Protein AF-A0A078S135-F1 (afdb_monomer_lite)

InterPro domains:
  IPR002656 Acyltransferase 3 domain [PF01757] (3-257)
  IPR050879 Acyltransferase 3 [PTHR23028] (2-261)

Radius of gyration: 19.23 Å; chains: 1; bounding box: 47×42×49 Å

Foldseek 3Di:
DCPVCLVLLVVLLQLLQVLLVLPVPDDLVVSLVVVCLQALVLQLVLLVLLLVLCVVVVHDDNDPVLSVCQSVVVCLVVPVVSHLDLRVSLSVVCSVCSVVLSVVCVPCQVVVLVVLQVVLVCCVVPPDPVDVSVNLSSLSVSSSSNSNSCNVVVNPADDCVQLVVLQVVLVVCVVVVVPNNSSNSNSNVVVRVVVVVCVVVVVVVDPVVVVCVVLVSLLVSQLSSLVSVLVVPDDPPDDPVVSVVSSVVSSVVSSVVSVVVSVVSSVVD

Secondary structure (DSSP, 8-state):
---TTHHHHHHHHHHHHHHHHHHHHS-HHHHHHHHHHHHHHHHHHHHHHHHHHHHHHT-S---HHHHHHHHTTHHHHH-GGGSS-SHHHHHHHHHHHHHHHHHHHHHHHHHHHHHHHHHHHHHHHHT--SSHHHHHHHHHHHHHHHHHHHHHTT--S--HHHHHHHHHHHHHHHHHT-HHHHHHHHHHHHHHHHHHHHHHHTGGG-HHHHHHHHTHHHHHHHHHHHHHHHHHH--TTS-HHHHHHHHHHHHHHHHHHHHHHHHHHHTT-

Organism: NCBI:txid1339349

Structure (mmCIF, N/CA/C/O backbone):
data_AF-A0A078S135-F1
#
_entry.id   AF-A0A078S135-F1
#
loop_
_atom_site.group_PDB
_atom_site.id
_atom_site.type_symbol
_atom_site.label_atom_id
_atom_site.label_alt_id
_atom_site.label_comp_id
_atom_site.label_asym_id
_atom_site.label_entity_id
_atom_site.label_seq_id
_atom_site.pdbx_PDB_ins_code
_atom_site.Cartn_x
_atom_site.Cartn_y
_atom_site.Cartn_z
_atom_site.occupancy
_atom_site.B_iso_or_equiv
_atom_site.auth_seq_id
_atom_site.auth_comp_id
_atom_site.auth_asym_id
_atom_site.auth_atom_id
_atom_site.pdbx_PDB_model_num
ATOM 1 N N . MET A 1 1 ? -4.693 -6.912 -19.625 1.00 26.48 1 MET A N 1
ATOM 2 C CA . MET A 1 1 ? -5.374 -6.885 -18.313 1.00 26.48 1 MET A CA 1
ATOM 3 C C . MET A 1 1 ? -4.309 -7.002 -17.235 1.00 26.48 1 MET A C 1
ATOM 5 O O . MET A 1 1 ? -3.787 -8.091 -17.038 1.00 26.48 1 MET A O 1
ATOM 9 N N . ASN A 1 2 ? -3.943 -5.896 -16.583 1.00 36.16 2 ASN A N 1
ATOM 10 C CA . ASN A 1 2 ? -3.101 -5.940 -15.385 1.00 36.16 2 ASN A CA 1
ATOM 11 C C . ASN A 1 2 ? -3.971 -6.390 -14.204 1.00 36.16 2 ASN A C 1
ATOM 13 O O . ASN A 1 2 ? -4.527 -5.576 -13.478 1.00 36.16 2 ASN A O 1
ATOM 17 N N . VAL A 1 3 ? -4.133 -7.706 -14.050 1.00 38.22 3 VAL A N 1
ATOM 18 C CA . VAL A 1 3 ? -4.858 -8.342 -12.928 1.00 38.22 3 VAL A CA 1
ATOM 19 C C . VAL A 1 3 ? -3.973 -8.411 -11.661 1.00 38.22 3 VAL A C 1
ATOM 21 O O . VAL A 1 3 ? -4.388 -8.902 -10.618 1.00 38.22 3 VAL A O 1
ATOM 24 N N . GLY A 1 4 ? -2.748 -7.872 -11.717 1.00 52.50 4 GLY A N 1
ATOM 25 C CA . GLY A 1 4 ? -1.734 -7.936 -10.656 1.00 52.50 4 GLY A CA 1
ATOM 26 C C . GLY A 1 4 ? -1.966 -7.052 -9.422 1.00 52.50 4 GLY A C 1
ATOM 27 O O . GLY A 1 4 ? -1.084 -6.980 -8.573 1.00 52.50 4 GLY A O 1
ATOM 28 N N . TYR A 1 5 ? -3.115 -6.382 -9.282 1.00 66.44 5 TYR A N 1
ATOM 29 C CA . TYR A 1 5 ? -3.332 -5.415 -8.195 1.00 66.44 5 TYR A CA 1
ATOM 30 C C . TYR A 1 5 ? -4.119 -5.942 -6.990 1.00 66.44 5 TYR A C 1
ATOM 32 O O . TYR A 1 5 ? -4.159 -5.268 -5.962 1.00 66.44 5 TYR A O 1
ATOM 40 N N . ALA A 1 6 ? -4.675 -7.156 -7.051 1.00 73.38 6 ALA A N 1
ATOM 41 C CA . ALA A 1 6 ? -5.422 -7.720 -5.922 1.00 73.38 6 ALA A CA 1
ATOM 42 C C . ALA A 1 6 ? -4.566 -7.821 -4.641 1.00 73.38 6 ALA A C 1
ATOM 44 O O . ALA A 1 6 ? -5.059 -7.585 -3.541 1.00 73.38 6 ALA A O 1
ATOM 45 N N . GLY A 1 7 ? -3.263 -8.108 -4.772 1.00 81.56 7 GLY A N 1
ATOM 46 C CA . GLY A 1 7 ? -2.335 -8.113 -3.634 1.00 81.56 7 GLY A CA 1
ATOM 47 C C . GLY A 1 7 ? -2.177 -6.733 -2.986 1.00 81.56 7 GLY A C 1
ATOM 48 O O . GLY A 1 7 ? -2.158 -6.624 -1.762 1.00 81.56 7 GLY A O 1
ATOM 49 N N . VAL A 1 8 ? -2.145 -5.671 -3.797 1.00 88.25 8 VAL A N 1
ATOM 50 C CA . VAL A 1 8 ? -2.084 -4.281 -3.321 1.00 88.25 8 VAL A CA 1
ATOM 51 C C . VAL A 1 8 ? -3.336 -3.924 -2.522 1.00 88.25 8 VAL A C 1
ATOM 53 O O . VAL A 1 8 ? -3.233 -3.277 -1.482 1.00 88.25 8 VAL A O 1
ATOM 56 N N . ASP A 1 9 ? -4.508 -4.388 -2.953 1.00 92.81 9 ASP A N 1
ATOM 57 C CA . ASP A 1 9 ? -5.772 -4.130 -2.257 1.00 92.81 9 ASP A CA 1
ATOM 58 C C . ASP A 1 9 ? -5.811 -4.796 -0.873 1.00 92.81 9 ASP A C 1
ATOM 60 O O . ASP A 1 9 ? -6.199 -4.165 0.116 1.00 92.81 9 ASP A O 1
ATOM 64 N N . VAL A 1 10 ? -5.335 -6.047 -0.781 1.00 91.88 10 VAL A N 1
ATOM 65 C CA . VAL A 1 10 ? -5.161 -6.748 0.503 1.00 91.88 10 VAL A CA 1
ATOM 66 C C . VAL A 1 10 ? -4.193 -5.974 1.396 1.00 91.88 10 VAL A C 1
ATOM 68 O O . VAL A 1 10 ? -4.497 -5.725 2.566 1.00 91.88 10 VAL A O 1
ATOM 71 N N . PHE A 1 11 ? -3.044 -5.549 0.861 1.00 91.75 11 PHE A N 1
ATOM 72 C CA . PHE A 1 11 ? -2.074 -4.790 1.642 1.00 91.75 11 PHE A CA 1
ATOM 73 C C . PHE A 1 11 ? -2.609 -3.431 2.087 1.00 91.75 11 PHE A C 1
ATOM 75 O O . PHE A 1 11 ? -2.338 -3.046 3.222 1.00 91.75 11 PHE A O 1
ATOM 82 N N . MET A 1 12 ? -3.401 -2.729 1.274 1.00 95.06 12 MET A N 1
ATOM 83 C CA . MET A 1 12 ? -4.031 -1.465 1.670 1.00 95.06 12 MET A CA 1
ATOM 84 C C . MET A 1 12 ? -4.999 -1.655 2.836 1.00 95.06 12 MET A C 1
ATOM 86 O O . MET A 1 12 ? -4.907 -0.927 3.829 1.00 95.06 12 MET A O 1
ATOM 90 N N . LEU A 1 13 ? -5.874 -2.664 2.765 1.00 95.38 13 LEU A N 1
ATOM 91 C CA . LEU A 1 13 ? -6.812 -2.972 3.846 1.00 95.38 13 LEU A CA 1
ATOM 92 C C . LEU A 1 13 ? -6.070 -3.312 5.149 1.00 95.38 13 LEU A C 1
ATOM 94 O O . LEU A 1 13 ? -6.331 -2.721 6.201 1.00 95.38 13 LEU A O 1
ATOM 98 N N . LEU A 1 14 ? -5.111 -4.241 5.084 1.00 93.31 14 LEU A N 1
ATOM 99 C CA . LEU A 1 14 ? -4.340 -4.676 6.253 1.00 93.31 14 LEU A CA 1
ATOM 100 C C . LEU A 1 14 ? -3.445 -3.564 6.810 1.00 93.31 14 LEU A C 1
ATOM 102 O O . LEU A 1 14 ? -3.262 -3.469 8.025 1.00 93.31 14 LEU A O 1
ATOM 106 N N . SER A 1 15 ? -2.922 -2.692 5.946 1.00 95.00 15 SER A N 1
ATOM 107 C CA . SER A 1 15 ? -2.163 -1.513 6.361 1.00 95.00 15 SER A CA 1
ATOM 108 C C . SER A 1 15 ? -3.040 -0.562 7.165 1.00 95.00 15 SER A C 1
ATOM 110 O O . SER A 1 15 ? -2.642 -0.163 8.258 1.00 95.00 15 SER A O 1
ATOM 112 N N . GLY A 1 16 ? -4.256 -0.257 6.704 1.00 96.81 16 GLY A N 1
ATOM 113 C CA . GLY A 1 16 ? -5.214 0.549 7.468 1.00 96.81 16 GLY A CA 1
ATOM 114 C C . GLY A 1 16 ? -5.502 -0.046 8.847 1.00 96.81 16 GLY A C 1
ATOM 115 O O . GLY A 1 16 ? -5.378 0.635 9.869 1.00 96.81 16 GLY A O 1
ATOM 116 N N . TYR A 1 17 ? -5.787 -1.349 8.894 1.00 96.06 17 TYR A N 1
ATOM 117 C CA . TYR A 1 17 ? -6.037 -2.070 10.146 1.00 96.06 17 TYR A CA 1
ATOM 118 C C . TYR A 1 17 ? -4.847 -1.986 11.115 1.00 96.06 17 TYR A C 1
ATOM 120 O O . TYR A 1 17 ? -4.988 -1.579 12.274 1.00 96.06 17 TYR A O 1
ATOM 128 N N . GLY A 1 18 ? -3.645 -2.317 10.635 1.00 94.44 18 GLY A N 1
ATOM 129 C CA . GLY A 1 18 ? -2.424 -2.312 11.441 1.00 94.44 18 GLY A CA 1
ATOM 130 C C . GLY A 1 18 ? -2.035 -0.919 11.939 1.00 94.44 18 GLY A C 1
ATOM 131 O O . GLY A 1 18 ? -1.532 -0.778 13.057 1.00 94.44 18 GLY A O 1
ATOM 132 N N . ILE A 1 19 ? -2.291 0.126 11.152 1.00 95.44 19 ILE A N 1
ATOM 133 C CA . ILE A 1 19 ? -2.000 1.513 11.529 1.00 95.44 19 ILE A CA 1
ATOM 134 C C . ILE A 1 19 ? -2.934 2.006 12.622 1.00 95.44 19 ILE A C 1
ATOM 136 O O . ILE A 1 19 ? -2.452 2.574 13.602 1.00 95.44 19 ILE A O 1
ATOM 140 N N . ALA A 1 20 ? -4.236 1.743 12.517 1.00 96.56 20 ALA A N 1
ATOM 141 C CA . ALA A 1 20 ? -5.183 2.100 13.569 1.00 96.56 20 ALA A CA 1
ATOM 142 C C . ALA A 1 20 ? -4.823 1.427 14.906 1.00 96.56 20 ALA A C 1
ATOM 144 O O . ALA A 1 20 ? -4.783 2.102 15.939 1.00 96.56 20 ALA A O 1
ATOM 145 N N . LYS A 1 21 ? -4.449 0.136 14.894 1.00 94.75 21 LYS A N 1
ATOM 146 C CA . LYS A 1 21 ? -3.922 -0.547 16.091 1.00 94.75 21 LYS A CA 1
ATOM 147 C C . LYS A 1 21 ? -2.609 0.072 16.574 1.00 94.75 21 LYS A C 1
ATOM 149 O O . LYS A 1 21 ? -2.445 0.284 17.771 1.00 94.75 21 LYS A O 1
ATOM 154 N N . SER A 1 22 ? -1.683 0.410 15.679 1.00 94.81 22 SER A N 1
ATOM 155 C CA . SER A 1 22 ? -0.417 1.056 16.052 1.00 94.81 22 SER A CA 1
ATOM 156 C C . SER A 1 22 ? -0.632 2.412 16.725 1.00 94.81 22 SER A C 1
ATOM 158 O O . SER A 1 22 ? 0.022 2.690 17.726 1.00 94.81 22 SER A O 1
ATOM 160 N N . LEU A 1 23 ? -1.539 3.239 16.200 1.00 96.50 23 LEU A N 1
ATOM 161 C CA . LEU A 1 23 ? -1.874 4.559 16.744 1.00 96.50 23 LEU A CA 1
ATOM 162 C C . LEU A 1 23 ? -2.573 4.477 18.103 1.00 96.50 23 LEU A C 1
ATOM 164 O O . LEU A 1 23 ? -2.472 5.411 18.888 1.00 96.50 23 LEU A O 1
ATOM 168 N N . ALA A 1 24 ? -3.269 3.377 18.400 1.00 93.06 24 ALA A N 1
ATOM 169 C CA . ALA A 1 24 ? -3.886 3.167 19.709 1.00 93.06 24 ALA A CA 1
ATOM 170 C C . ALA A 1 24 ? -2.859 2.924 20.834 1.00 93.06 24 ALA A C 1
ATOM 172 O O . ALA A 1 24 ? -3.163 3.187 21.992 1.00 93.06 24 ALA A O 1
ATOM 173 N N . HIS A 1 25 ? -1.652 2.450 20.505 1.00 93.50 25 HIS A N 1
ATOM 174 C CA . HIS A 1 25 ? -0.644 2.027 21.490 1.00 93.50 25 HIS A CA 1
ATOM 175 C C . HIS A 1 25 ? 0.623 2.895 21.509 1.00 93.50 25 HIS A C 1
ATOM 177 O O . HIS A 1 25 ? 1.528 2.633 22.294 1.00 93.50 25 HIS A O 1
ATOM 183 N N . ASN A 1 26 ? 0.733 3.897 20.634 1.00 94.56 26 ASN A N 1
ATOM 184 C CA . ASN A 1 26 ? 1.945 4.704 20.487 1.00 94.56 26 ASN A CA 1
ATOM 185 C C . ASN A 1 26 ? 1.605 6.194 20.435 1.00 94.56 26 ASN A C 1
ATOM 187 O O . ASN A 1 26 ? 0.576 6.583 19.883 1.00 94.56 26 ASN A O 1
ATOM 191 N N . SER A 1 27 ? 2.514 7.042 20.924 1.00 95.56 27 SER A N 1
ATOM 192 C CA . SER A 1 27 ? 2.440 8.479 20.632 1.00 95.56 27 SER A CA 1
ATOM 193 C C . SER A 1 27 ? 2.580 8.738 19.125 1.00 95.56 27 SER A C 1
ATOM 195 O O . SER A 1 27 ? 3.222 7.964 18.415 1.00 95.56 27 SER A O 1
ATOM 197 N N . ILE A 1 28 ? 2.044 9.860 18.628 1.00 95.81 28 ILE A N 1
ATOM 198 C CA . ILE A 1 28 ? 2.132 10.234 17.200 1.00 95.81 28 ILE A CA 1
ATOM 199 C C . ILE A 1 28 ? 3.593 10.263 16.717 1.00 95.81 28 ILE A C 1
ATOM 201 O O . ILE A 1 28 ? 3.906 9.781 15.630 1.00 95.81 28 ILE A O 1
ATOM 205 N N . LYS A 1 29 ? 4.514 10.764 17.551 1.00 96.06 29 LYS A N 1
ATOM 206 C CA . LYS A 1 29 ? 5.949 10.780 17.241 1.00 96.06 29 LYS A CA 1
ATOM 207 C C . LYS A 1 29 ? 6.512 9.363 17.080 1.00 96.06 29 LYS A C 1
ATOM 209 O O . LYS A 1 29 ? 7.167 9.082 16.081 1.00 96.06 29 LYS A O 1
ATOM 214 N N . GLN A 1 30 ? 6.257 8.476 18.045 1.00 95.25 30 GLN A N 1
ATOM 215 C CA . GLN A 1 30 ? 6.715 7.080 17.986 1.00 95.25 30 GLN A CA 1
ATOM 216 C C . GLN A 1 30 ? 6.112 6.343 16.793 1.00 95.25 30 GLN A C 1
ATOM 218 O O . GLN A 1 30 ? 6.819 5.613 16.106 1.00 95.25 30 GLN A O 1
ATOM 223 N N . PHE A 1 31 ? 4.832 6.585 16.508 1.00 95.88 31 PHE A N 1
ATOM 224 C CA . PHE A 1 31 ? 4.158 6.048 15.337 1.00 95.88 31 PHE A CA 1
ATOM 225 C C . PHE A 1 31 ? 4.931 6.371 14.054 1.00 95.88 31 PHE A C 1
ATOM 227 O O . PHE A 1 31 ? 5.319 5.444 13.344 1.00 95.88 31 PHE A O 1
ATOM 234 N N . TYR A 1 32 ? 5.226 7.647 13.785 1.00 95.62 32 TYR A N 1
ATOM 235 C CA . TYR A 1 32 ? 5.961 8.023 12.575 1.00 95.62 32 TYR A CA 1
ATOM 236 C C . TYR A 1 32 ? 7.368 7.432 12.530 1.00 95.62 32 TYR A C 1
ATOM 238 O O . TYR A 1 32 ? 7.771 6.912 11.492 1.00 95.62 32 TYR A O 1
ATOM 246 N N . ILE A 1 33 ? 8.089 7.438 13.655 1.00 93.81 33 ILE A N 1
ATOM 247 C CA . ILE A 1 33 ? 9.431 6.844 13.735 1.00 93.81 33 ILE A CA 1
ATOM 248 C C . ILE A 1 33 ? 9.388 5.355 13.375 1.00 93.81 33 ILE A C 1
ATOM 250 O O . ILE A 1 33 ? 10.175 4.911 12.543 1.00 93.81 33 ILE A O 1
ATOM 254 N N . HIS A 1 34 ? 8.454 4.587 13.942 1.00 91.81 34 HIS A N 1
ATOM 255 C CA . HIS A 1 34 ? 8.320 3.158 13.643 1.00 91.81 34 HIS A CA 1
ATOM 256 C C . HIS A 1 34 ? 8.004 2.903 12.164 1.00 91.81 34 HIS A C 1
ATOM 258 O O . HIS A 1 34 ? 8.500 1.936 11.587 1.00 91.81 34 HIS A O 1
ATOM 264 N N . ARG A 1 35 ? 7.200 3.763 11.523 1.00 91.88 35 ARG A N 1
ATOM 265 C CA . ARG A 1 35 ? 6.866 3.611 10.097 1.00 91.88 35 ARG A CA 1
ATOM 266 C C . ARG A 1 35 ? 8.036 3.943 9.189 1.00 91.88 35 ARG A C 1
ATOM 268 O O . ARG A 1 35 ? 8.321 3.162 8.285 1.00 91.88 35 ARG A O 1
ATOM 275 N N . LEU A 1 36 ? 8.737 5.039 9.464 1.00 91.94 36 LEU A N 1
ATOM 276 C CA . LEU A 1 36 ? 9.920 5.422 8.699 1.00 91.94 36 LEU A CA 1
ATOM 277 C C . LEU A 1 36 ? 11.028 4.378 8.839 1.00 91.94 36 LEU A C 1
ATOM 279 O O . LEU A 1 36 ? 11.558 3.940 7.827 1.00 91.94 36 LEU A O 1
ATOM 283 N N . ARG A 1 37 ? 11.309 3.889 10.054 1.00 90.25 37 ARG A N 1
ATOM 284 C CA . ARG A 1 37 ? 12.305 2.824 10.276 1.00 90.25 37 ARG A CA 1
ATOM 285 C C . ARG A 1 37 ? 11.976 1.528 9.536 1.00 90.25 37 ARG A C 1
ATOM 287 O O . ARG A 1 37 ? 12.886 0.838 9.103 1.00 90.25 37 ARG A O 1
ATOM 294 N N . ARG A 1 38 ? 10.689 1.206 9.373 1.00 88.69 38 ARG A N 1
ATOM 295 C CA . ARG A 1 38 ? 10.255 0.006 8.647 1.00 88.69 38 ARG A CA 1
ATOM 296 C C . ARG A 1 38 ? 10.332 0.161 7.126 1.00 88.69 38 ARG A C 1
ATOM 298 O O . ARG A 1 38 ? 10.718 -0.786 6.455 1.00 88.69 38 ARG A O 1
ATOM 305 N N . ILE A 1 39 ? 9.907 1.303 6.581 1.00 92.06 39 ILE A N 1
ATOM 306 C CA . ILE A 1 39 ? 9.757 1.486 5.125 1.00 92.06 39 ILE A CA 1
ATOM 307 C C . ILE A 1 39 ? 11.023 2.050 4.485 1.00 92.06 39 ILE A C 1
ATOM 309 O O . ILE A 1 39 ? 11.441 1.566 3.436 1.00 92.06 39 ILE A O 1
ATOM 313 N N . LEU A 1 40 ? 11.635 3.063 5.101 1.00 91.31 40 LEU A N 1
ATOM 314 C CA . LEU A 1 40 ? 12.686 3.861 4.473 1.00 91.31 40 LEU A CA 1
ATOM 315 C C . LEU A 1 40 ? 13.919 3.042 4.047 1.00 91.31 40 LEU A C 1
ATOM 317 O O . LEU A 1 40 ? 14.388 3.276 2.935 1.00 91.31 40 LEU A O 1
ATOM 321 N N . PRO A 1 41 ? 14.432 2.072 4.836 1.00 91.19 41 PRO A N 1
ATOM 322 C CA . PRO A 1 41 ? 15.592 1.285 4.415 1.00 91.19 41 PRO A CA 1
ATOM 323 C C . PRO A 1 41 ? 15.331 0.510 3.120 1.00 91.19 41 PRO A C 1
ATOM 325 O O . PRO A 1 41 ? 16.102 0.609 2.167 1.00 91.19 41 PRO A O 1
ATOM 328 N N . LEU A 1 42 ? 14.207 -0.208 3.057 1.00 92.94 42 LEU A N 1
ATOM 329 C CA . LEU A 1 42 ? 13.833 -0.988 1.879 1.00 92.94 42 LEU A CA 1
ATOM 330 C C . LEU A 1 42 ? 13.459 -0.098 0.688 1.00 92.94 42 LEU A C 1
ATOM 332 O O . LEU A 1 42 ? 13.807 -0.428 -0.441 1.00 92.94 42 LEU A O 1
ATOM 336 N N . TRP A 1 43 ? 12.821 1.050 0.930 1.00 92.75 43 TRP A N 1
ATOM 337 C CA . TRP A 1 43 ? 12.540 2.047 -0.106 1.00 92.75 43 TRP A CA 1
ATOM 338 C C . TRP A 1 43 ? 13.823 2.574 -0.759 1.00 92.75 43 TRP A C 1
ATOM 340 O O . TRP A 1 43 ? 13.930 2.589 -1.983 1.00 92.75 43 TRP A O 1
ATOM 350 N N . ILE A 1 44 ? 14.826 2.950 0.043 1.00 92.62 44 ILE A N 1
ATOM 351 C CA . ILE A 1 44 ? 16.117 3.431 -0.469 1.00 92.62 44 ILE A CA 1
ATOM 352 C C . ILE A 1 44 ? 16.801 2.345 -1.300 1.00 92.62 44 ILE A C 1
ATOM 354 O O . ILE A 1 44 ? 17.288 2.641 -2.392 1.00 92.62 44 ILE A O 1
ATOM 358 N N . VAL A 1 45 ? 16.819 1.099 -0.812 1.00 93.25 45 VAL A N 1
ATOM 359 C CA . VAL A 1 45 ? 17.393 -0.036 -1.552 1.00 93.25 45 VAL A CA 1
ATOM 360 C C . VAL A 1 45 ? 16.681 -0.213 -2.888 1.00 93.25 45 VAL A C 1
ATOM 362 O O . VAL A 1 45 ? 17.339 -0.245 -3.921 1.00 93.25 45 VAL A O 1
ATOM 365 N N . MET A 1 46 ? 15.350 -0.237 -2.888 1.00 93.50 46 MET A N 1
ATOM 366 C CA . MET A 1 46 ? 14.544 -0.395 -4.095 1.00 93.50 46 MET A CA 1
ATOM 367 C C . MET A 1 46 ? 14.813 0.696 -5.133 1.00 93.50 46 MET A C 1
ATOM 369 O O . MET A 1 46 ? 15.158 0.383 -6.269 1.00 93.50 46 MET A O 1
ATOM 373 N N . ILE A 1 47 ? 14.695 1.972 -4.749 1.00 93.50 47 ILE A N 1
ATOM 374 C CA . ILE A 1 47 ? 14.902 3.098 -5.668 1.00 93.50 47 ILE A CA 1
ATOM 375 C C . ILE A 1 47 ? 16.332 3.094 -6.212 1.00 93.50 47 ILE A C 1
ATOM 377 O O . ILE A 1 47 ? 16.536 3.320 -7.404 1.00 93.50 47 ILE A O 1
ATOM 381 N N . SER A 1 48 ? 17.319 2.785 -5.368 1.00 92.56 48 SER A N 1
ATOM 382 C CA . SER A 1 48 ? 18.720 2.691 -5.788 1.00 92.56 48 SER A CA 1
ATOM 383 C C . SER A 1 48 ? 18.941 1.542 -6.770 1.00 92.56 48 SER A C 1
ATOM 385 O O . SER A 1 48 ? 19.568 1.746 -7.807 1.00 92.56 48 SER A O 1
ATOM 387 N N . SER A 1 49 ? 18.393 0.356 -6.495 1.00 92.75 49 SER A N 1
ATOM 388 C CA . SER A 1 49 ? 18.483 -0.800 -7.390 1.00 92.75 49 SER A CA 1
ATOM 389 C C . SER A 1 49 ? 17.842 -0.519 -8.744 1.00 92.75 49 SER A C 1
ATOM 391 O O . SER A 1 49 ? 18.475 -0.761 -9.767 1.00 92.75 49 SER A O 1
ATOM 393 N N . VAL A 1 50 ? 16.631 0.043 -8.768 1.00 90.75 50 VAL A N 1
ATOM 394 C CA . VAL A 1 50 ? 15.943 0.367 -10.026 1.00 90.75 50 VAL A CA 1
ATOM 395 C C . VAL A 1 50 ? 16.695 1.442 -10.810 1.00 90.75 50 VAL A C 1
ATOM 397 O O . VAL A 1 50 ? 16.872 1.302 -12.016 1.00 90.75 50 VAL A O 1
ATOM 400 N N . CYS A 1 51 ? 17.212 2.473 -10.137 1.00 89.62 51 CYS A N 1
ATOM 401 C CA . CYS A 1 51 ? 18.043 3.496 -10.772 1.00 89.62 51 CYS A CA 1
ATOM 402 C C . CYS A 1 51 ? 19.287 2.881 -11.438 1.00 89.62 51 CYS A C 1
ATOM 404 O O . CYS A 1 51 ? 19.565 3.159 -12.602 1.00 89.62 51 CYS A O 1
ATOM 406 N N . ILE A 1 52 ? 19.998 1.990 -10.736 1.00 90.12 52 ILE A N 1
ATOM 407 C CA . ILE A 1 52 ? 21.175 1.293 -11.277 1.00 90.12 52 ILE A CA 1
ATOM 408 C C . ILE A 1 52 ? 20.803 0.424 -12.484 1.00 90.12 52 ILE A C 1
ATOM 410 O O . ILE A 1 52 ? 21.513 0.445 -13.486 1.00 90.12 52 ILE A O 1
ATOM 414 N N . ILE A 1 53 ? 19.696 -0.319 -12.419 1.00 90.12 53 ILE A N 1
ATOM 415 C CA . ILE A 1 53 ? 19.253 -1.169 -13.533 1.00 90.12 53 ILE A CA 1
ATOM 416 C C . ILE A 1 53 ? 18.899 -0.320 -14.760 1.00 90.12 53 ILE A C 1
ATOM 418 O O . ILE A 1 53 ? 19.360 -0.611 -15.862 1.00 90.12 53 ILE A O 1
ATOM 422 N N . ASN A 1 54 ? 18.159 0.771 -14.568 1.00 86.94 54 ASN A N 1
ATOM 423 C CA . ASN A 1 54 ? 17.803 1.692 -15.647 1.00 86.94 54 ASN A CA 1
ATOM 424 C C . ASN A 1 54 ? 19.042 2.363 -16.266 1.00 86.94 54 ASN A C 1
ATOM 426 O O . ASN A 1 54 ? 19.103 2.536 -17.485 1.00 86.94 54 ASN A O 1
ATOM 430 N N . LEU A 1 55 ? 20.069 2.668 -15.457 1.00 86.19 55 LEU A N 1
ATOM 431 C CA . LEU A 1 55 ? 21.359 3.168 -15.951 1.00 86.19 55 LEU A CA 1
ATOM 432 C C . LEU A 1 55 ? 22.047 2.133 -16.850 1.00 86.19 55 LEU A C 1
ATOM 434 O O . LEU A 1 55 ? 22.553 2.491 -17.910 1.00 86.19 55 LEU A O 1
ATOM 438 N N . ILE A 1 56 ? 22.043 0.857 -16.451 1.00 86.38 56 ILE A N 1
ATOM 439 C CA . ILE A 1 56 ? 22.612 -0.249 -17.242 1.00 86.38 56 ILE A CA 1
ATOM 440 C C . ILE A 1 56 ? 21.853 -0.428 -18.563 1.00 86.38 56 ILE A C 1
ATOM 442 O O . ILE A 1 56 ? 22.464 -0.705 -19.593 1.00 86.38 56 ILE A O 1
ATOM 446 N N . LEU A 1 57 ? 20.535 -0.236 -18.541 1.00 83.81 57 LEU A N 1
ATOM 447 C CA . LEU A 1 57 ? 19.674 -0.296 -19.721 1.00 83.81 57 LEU A CA 1
ATOM 448 C C . LEU A 1 57 ? 19.840 0.870 -20.691 1.00 83.81 57 LEU A C 1
ATOM 450 O O . LEU A 1 57 ? 19.414 0.767 -21.840 1.00 83.81 57 LEU A O 1
ATOM 454 N N . GLY A 1 58 ? 20.392 1.992 -20.231 1.00 82.31 58 GLY A N 1
ATOM 455 C CA . GLY A 1 58 ? 20.336 3.246 -20.977 1.00 82.31 58 GLY A CA 1
ATOM 456 C C . GLY A 1 58 ? 18.903 3.757 -21.168 1.00 82.31 58 GLY A C 1
ATOM 457 O O . GLY A 1 58 ? 18.626 4.432 -22.159 1.00 82.31 58 GLY A O 1
ATOM 458 N N . VAL A 1 59 ? 17.986 3.421 -20.252 1.00 78.62 59 VAL A N 1
ATOM 459 C CA . VAL A 1 59 ? 16.564 3.786 -20.326 1.00 78.62 59 VAL A CA 1
ATOM 460 C C . VAL A 1 59 ? 16.228 4.797 -19.233 1.00 78.62 59 VAL A C 1
ATOM 462 O O . VAL A 1 59 ? 16.532 4.595 -18.062 1.00 78.62 59 VAL A O 1
ATOM 465 N N . GLY A 1 60 ? 15.542 5.874 -19.618 1.00 69.38 60 GLY A N 1
ATOM 466 C CA . GLY A 1 60 ? 15.057 6.903 -18.698 1.00 69.38 60 GLY A CA 1
ATOM 467 C C . GLY A 1 60 ? 16.045 8.045 -18.443 1.00 69.38 60 GLY A C 1
ATOM 468 O O . GLY A 1 60 ? 17.228 7.983 -18.771 1.00 69.38 60 GLY A O 1
ATOM 469 N N . ASN A 1 61 ? 15.529 9.130 -17.865 1.00 68.56 61 ASN A N 1
ATOM 470 C CA . ASN A 1 61 ? 16.339 10.258 -17.418 1.00 68.56 61 ASN A CA 1
ATOM 471 C C . ASN A 1 61 ? 16.750 10.009 -15.959 1.00 68.56 61 ASN A C 1
ATOM 473 O O . ASN A 1 61 ? 15.899 9.953 -15.075 1.00 68.56 61 ASN A O 1
ATOM 477 N N . LEU A 1 62 ? 18.045 9.800 -15.726 1.00 71.56 62 LEU A N 1
ATOM 478 C CA . LEU A 1 62 ? 18.604 9.350 -14.442 1.00 71.56 62 LEU A CA 1
ATOM 479 C C . LEU A 1 62 ? 19.511 10.419 -13.827 1.00 71.56 62 LEU A C 1
ATOM 481 O O . LEU A 1 62 ? 20.529 10.122 -13.202 1.00 71.56 62 LEU A O 1
ATOM 485 N N . GLY A 1 63 ? 19.143 11.684 -14.035 1.00 83.06 63 GLY A N 1
ATOM 486 C CA . GLY A 1 63 ? 19.780 12.804 -13.364 1.00 83.06 63 GLY A CA 1
ATOM 487 C C . GLY A 1 63 ? 19.719 12.658 -11.840 1.00 83.06 63 GLY A C 1
ATOM 488 O O . GLY A 1 63 ? 18.804 12.052 -11.271 1.00 83.06 63 GLY A O 1
ATOM 489 N N . LEU A 1 64 ? 20.724 13.217 -11.163 1.00 86.56 64 LEU A N 1
ATOM 490 C CA . LEU A 1 64 ? 20.805 13.215 -9.701 1.00 86.56 64 LEU A CA 1
ATOM 491 C C . LEU A 1 64 ? 19.583 13.901 -9.064 1.00 86.56 64 LEU A C 1
ATOM 493 O O . LEU A 1 64 ? 19.152 13.514 -7.983 1.00 86.56 64 LEU A O 1
ATOM 497 N N . ASP A 1 65 ? 18.988 14.869 -9.755 1.00 89.62 65 ASP A N 1
ATOM 498 C CA . ASP A 1 65 ? 17.718 15.502 -9.406 1.00 89.62 65 ASP A CA 1
ATOM 499 C C . ASP A 1 65 ? 16.556 14.497 -9.369 1.00 89.62 65 ASP A C 1
ATOM 501 O O . ASP A 1 65 ? 15.871 14.401 -8.351 1.00 89.62 65 ASP A O 1
ATOM 505 N N . ILE A 1 66 ? 16.373 13.691 -10.420 1.00 88.50 66 ILE A N 1
ATOM 506 C CA . ILE A 1 66 ? 15.312 12.671 -10.489 1.00 88.50 66 ILE A CA 1
ATOM 507 C C . ILE A 1 66 ? 15.539 11.585 -9.437 1.00 88.50 66 ILE A C 1
ATOM 509 O O . ILE A 1 66 ? 14.596 11.162 -8.768 1.00 88.50 66 ILE A O 1
ATOM 513 N N . PHE A 1 67 ? 16.788 11.169 -9.226 1.00 90.62 67 PHE A N 1
ATOM 514 C CA . PHE A 1 67 ? 17.121 10.215 -8.170 1.00 90.62 67 PHE A CA 1
ATOM 515 C C . PHE A 1 67 ? 16.747 10.737 -6.775 1.00 90.62 67 PHE A C 1
ATOM 517 O O . PHE A 1 67 ? 16.129 10.012 -5.994 1.00 90.62 67 PHE A O 1
ATOM 524 N N . LEU A 1 68 ? 17.064 11.999 -6.466 1.00 92.06 68 LEU A N 1
ATOM 525 C CA . LEU A 1 68 ? 16.697 12.619 -5.191 1.00 92.06 68 LEU A CA 1
ATOM 526 C C . LEU A 1 68 ? 15.178 12.776 -5.043 1.00 92.06 68 LEU A C 1
ATOM 528 O O . LEU A 1 68 ? 14.640 12.512 -3.963 1.00 92.06 68 LEU A O 1
ATOM 532 N N . LEU A 1 69 ? 14.473 13.151 -6.115 1.00 92.06 69 LEU A N 1
ATOM 533 C CA . LEU A 1 69 ? 13.008 13.209 -6.122 1.00 92.06 69 LEU A CA 1
ATOM 534 C C . LEU A 1 69 ? 12.387 11.825 -5.881 1.00 92.06 69 LEU A C 1
ATOM 536 O O . LEU A 1 69 ? 11.424 11.707 -5.122 1.00 92.06 69 LEU A O 1
ATOM 540 N N . ASN A 1 70 ? 12.970 10.769 -6.452 1.00 92.00 70 ASN A N 1
ATOM 541 C CA . ASN A 1 70 ? 12.516 9.396 -6.255 1.00 92.00 70 ASN A CA 1
ATOM 542 C C . ASN A 1 70 ? 12.808 8.901 -4.832 1.00 92.00 70 ASN A C 1
ATOM 544 O O . ASN A 1 70 ? 11.898 8.412 -4.175 1.00 92.00 70 ASN A O 1
ATOM 548 N N . ILE A 1 71 ? 14.017 9.090 -4.288 1.00 92.06 71 ILE A N 1
ATOM 549 C CA . ILE A 1 71 ? 14.332 8.678 -2.904 1.00 92.06 71 ILE A CA 1
ATOM 550 C C . ILE A 1 71 ? 13.438 9.380 -1.880 1.00 92.06 71 ILE A C 1
ATOM 552 O O . ILE A 1 71 ? 13.052 8.778 -0.881 1.00 92.06 71 ILE A O 1
ATOM 556 N N . THR A 1 72 ? 13.077 10.637 -2.119 1.00 91.94 72 THR A N 1
ATOM 557 C CA . THR A 1 72 ? 12.206 11.398 -1.212 1.00 91.94 72 THR A CA 1
ATOM 558 C C . THR A 1 72 ? 10.717 11.145 -1.442 1.00 91.94 72 THR A C 1
ATOM 560 O O . THR A 1 72 ? 9.898 11.727 -0.733 1.00 91.94 72 THR A O 1
ATOM 563 N N . SER A 1 73 ? 10.342 10.292 -2.405 1.00 92.19 73 SER A N 1
ATOM 564 C CA . SER A 1 73 ? 8.972 10.096 -2.914 1.00 92.19 73 SER A CA 1
ATOM 565 C C . SER A 1 73 ? 8.319 11.345 -3.528 1.00 92.19 73 SER A C 1
ATOM 567 O O . SER A 1 73 ? 7.165 11.289 -3.949 1.00 92.19 73 SER A O 1
ATOM 569 N N . LEU A 1 74 ? 9.043 12.467 -3.639 1.00 92.88 74 LEU A N 1
ATOM 570 C CA . LEU A 1 74 ? 8.527 13.731 -4.175 1.00 92.88 74 LEU A CA 1
ATOM 571 C C . LEU A 1 74 ? 8.083 13.622 -5.632 1.00 92.88 74 LEU A C 1
ATOM 573 O O . LEU A 1 74 ? 7.131 14.294 -6.031 1.00 92.88 74 LEU A O 1
ATOM 577 N N . SER A 1 75 ? 8.709 12.728 -6.399 1.00 92.38 75 SER A N 1
ATOM 578 C CA . SER A 1 75 ? 8.266 12.395 -7.751 1.00 92.38 75 SER A CA 1
ATOM 579 C C . SER A 1 75 ? 6.794 11.993 -7.801 1.00 92.38 75 SER A C 1
ATOM 581 O O . SER A 1 75 ? 6.119 12.380 -8.744 1.00 92.38 75 SER A O 1
ATOM 583 N N . PHE A 1 76 ? 6.249 11.324 -6.776 1.00 92.62 76 PHE A N 1
ATOM 584 C CA . PHE A 1 76 ? 4.827 10.962 -6.752 1.00 92.62 76 PHE A CA 1
ATOM 585 C C . PHE A 1 76 ? 3.926 12.187 -6.859 1.00 92.62 76 PHE A C 1
ATOM 587 O O . PHE A 1 76 ? 2.939 12.134 -7.570 1.00 92.62 76 PHE A O 1
ATOM 594 N N . TYR A 1 77 ? 4.271 13.284 -6.185 1.00 89.31 77 TYR A N 1
ATOM 595 C CA . TYR A 1 77 ? 3.438 14.486 -6.121 1.00 89.31 77 TYR A CA 1
ATOM 596 C C . TYR A 1 77 ? 3.682 15.444 -7.289 1.00 89.31 77 TYR A C 1
ATOM 598 O O . TYR A 1 77 ? 2.801 16.224 -7.644 1.00 89.31 77 TYR A O 1
ATOM 606 N N . TYR A 1 78 ? 4.887 15.414 -7.862 1.00 88.75 78 TYR A N 1
ATOM 607 C CA . TYR A 1 78 ? 5.264 16.271 -8.984 1.00 88.75 78 TYR A CA 1
ATOM 608 C C . TYR A 1 78 ? 4.906 15.642 -10.336 1.00 88.75 78 TYR A C 1
ATOM 610 O O . TYR A 1 78 ? 4.229 16.259 -11.157 1.00 88.75 78 TYR A O 1
ATOM 618 N N . ASN A 1 79 ? 5.365 14.414 -10.572 1.00 90.19 79 ASN A N 1
ATOM 619 C CA . ASN A 1 79 ? 5.106 13.652 -11.785 1.00 90.19 79 ASN A CA 1
ATOM 620 C C . ASN A 1 79 ? 5.279 12.145 -11.497 1.00 90.19 79 ASN A C 1
ATOM 622 O O . ASN A 1 79 ? 6.411 11.647 -11.523 1.00 90.19 79 ASN A O 1
ATOM 626 N N . PRO A 1 80 ? 4.187 11.404 -11.241 1.00 90.06 80 PRO A N 1
ATOM 627 C CA . PRO A 1 80 ? 4.254 10.025 -10.768 1.00 90.06 80 PRO A CA 1
ATOM 628 C C . PRO A 1 80 ? 4.789 9.049 -11.824 1.00 90.06 80 PRO A C 1
ATOM 630 O O . PRO A 1 80 ? 5.131 7.924 -11.474 1.00 90.06 80 PRO A O 1
ATOM 633 N N . ASP A 1 81 ? 4.917 9.467 -13.088 1.00 88.50 81 ASP A N 1
ATOM 634 C CA . ASP A 1 81 ? 5.557 8.671 -14.146 1.00 88.50 81 ASP A CA 1
ATOM 635 C C . ASP A 1 81 ? 7.079 8.566 -13.965 1.00 88.50 81 ASP A C 1
ATOM 637 O O . ASP A 1 81 ? 7.714 7.704 -14.563 1.00 88.50 81 ASP A O 1
ATOM 641 N N . LEU A 1 82 ? 7.681 9.440 -13.147 1.00 86.25 82 LEU A N 1
ATOM 642 C CA . LEU A 1 82 ? 9.111 9.385 -12.824 1.00 86.25 82 LEU A CA 1
ATOM 643 C C . LEU A 1 82 ? 9.440 8.316 -11.777 1.00 86.25 82 LEU A C 1
ATOM 645 O O . LEU A 1 82 ? 10.613 7.976 -11.593 1.00 86.25 82 LEU A O 1
ATOM 649 N N . LEU A 1 83 ? 8.426 7.811 -11.066 1.00 85.50 83 LEU A N 1
ATOM 650 C CA . LEU A 1 83 ? 8.613 6.780 -10.061 1.00 85.50 83 LEU A CA 1
ATOM 651 C C . LEU A 1 83 ? 8.562 5.391 -10.687 1.00 85.50 83 LEU A C 1
ATOM 653 O O . LEU A 1 83 ? 7.633 5.092 -11.436 1.00 85.50 83 LEU A O 1
ATOM 657 N N . PRO A 1 84 ? 9.480 4.499 -10.290 1.00 78.88 84 PRO A N 1
ATOM 658 C CA . PRO A 1 84 ? 9.404 3.108 -10.707 1.00 78.88 84 PRO A CA 1
ATOM 659 C C . PRO A 1 84 ? 8.213 2.380 -10.075 1.00 78.88 84 PRO A C 1
ATOM 661 O O . PRO A 1 84 ? 7.749 1.377 -10.605 1.00 78.88 84 PRO A O 1
ATOM 664 N N . GLU A 1 85 ? 7.709 2.871 -8.938 1.00 86.81 85 GLU A N 1
ATOM 665 C CA . GLU A 1 85 ? 6.549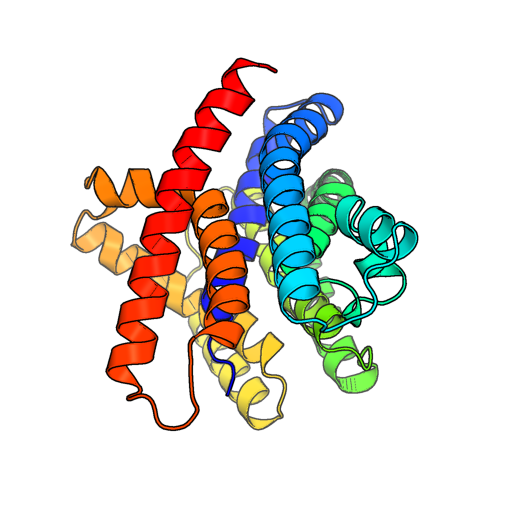 2.299 -8.267 1.00 86.81 85 GLU A CA 1
ATOM 666 C C . GLU A 1 85 ? 5.784 3.361 -7.451 1.00 86.81 85 GLU A C 1
ATOM 668 O O . GLU A 1 85 ? 6.372 4.265 -6.850 1.00 86.81 85 GLU A O 1
ATOM 673 N N . TRP A 1 86 ? 4.453 3.276 -7.461 1.00 90.69 86 TRP A N 1
ATOM 674 C CA . TRP A 1 86 ? 3.545 4.288 -6.902 1.00 90.69 86 TRP A CA 1
ATOM 675 C C . TRP A 1 86 ? 2.998 3.932 -5.511 1.00 90.69 86 TRP A C 1
ATOM 677 O O . TRP A 1 86 ? 2.522 4.805 -4.776 1.00 90.69 86 TRP A O 1
ATOM 687 N N . TYR A 1 87 ? 3.021 2.652 -5.149 1.00 91.00 87 TYR A N 1
ATOM 688 C CA . TYR A 1 87 ? 2.304 2.111 -4.004 1.00 91.00 87 TYR A CA 1
ATOM 689 C C . TYR A 1 87 ? 2.953 2.505 -2.679 1.00 91.00 87 TYR A C 1
ATOM 691 O O . TYR A 1 87 ? 2.229 2.991 -1.809 1.00 91.00 87 TYR A O 1
ATOM 699 N N . LEU A 1 88 ? 4.276 2.368 -2.489 1.00 92.19 88 LEU A N 1
ATOM 700 C CA . LEU A 1 88 ? 4.869 2.770 -1.200 1.00 92.19 88 LEU A CA 1
ATOM 701 C C . LEU A 1 88 ? 4.806 4.287 -0.997 1.00 92.19 88 LEU A C 1
ATOM 703 O O . LEU A 1 88 ? 4.578 4.723 0.130 1.00 92.19 88 LEU A O 1
ATOM 707 N N . SER A 1 89 ? 4.900 5.089 -2.062 1.00 92.69 89 SER A N 1
ATOM 708 C CA . SER A 1 89 ? 4.656 6.540 -1.993 1.00 92.69 89 SER A CA 1
ATOM 709 C C . SER A 1 89 ? 3.237 6.851 -1.513 1.00 92.69 89 SER A C 1
ATOM 711 O O . SER A 1 89 ? 3.045 7.652 -0.596 1.00 92.69 89 SER A O 1
ATOM 713 N N . THR A 1 90 ? 2.240 6.155 -2.067 1.00 93.75 90 THR A N 1
ATOM 714 C CA . THR A 1 90 ? 0.838 6.268 -1.631 1.00 93.75 90 THR A CA 1
ATOM 715 C C . THR A 1 90 ? 0.670 5.829 -0.177 1.00 93.75 90 THR A C 1
ATOM 717 O O . THR A 1 90 ? -0.019 6.479 0.609 1.00 93.75 90 THR A O 1
ATOM 720 N N . LEU A 1 91 ? 1.335 4.746 0.219 1.00 93.94 91 LEU A N 1
ATOM 721 C CA . LEU A 1 91 ? 1.276 4.222 1.577 1.00 93.94 91 LEU A CA 1
ATOM 722 C C . LEU A 1 91 ? 1.873 5.207 2.592 1.00 93.94 91 LEU A C 1
ATOM 724 O O . LEU A 1 91 ? 1.290 5.420 3.655 1.00 93.94 91 LEU A O 1
ATOM 728 N N . LEU A 1 92 ? 2.998 5.848 2.258 1.00 93.31 92 LEU A N 1
ATOM 729 C CA . LEU A 1 92 ? 3.602 6.909 3.068 1.00 93.31 92 LEU A CA 1
ATOM 730 C C . LEU A 1 92 ? 2.663 8.111 3.211 1.00 93.31 92 LEU A C 1
ATOM 732 O O . LEU A 1 92 ? 2.508 8.618 4.324 1.00 93.31 92 LEU A O 1
ATOM 736 N N . LEU A 1 93 ? 1.990 8.522 2.130 1.00 94.19 93 LEU A N 1
ATOM 737 C CA . LEU A 1 93 ? 0.973 9.578 2.172 1.00 94.19 93 LEU A CA 1
ATOM 738 C C . LEU A 1 93 ? -0.165 9.214 3.131 1.00 94.19 93 LEU A C 1
ATOM 740 O O . LEU A 1 93 ? -0.508 9.997 4.017 1.00 94.19 93 LEU A O 1
ATOM 744 N N . PHE A 1 94 ? -0.725 8.011 3.002 1.00 96.44 94 PHE A N 1
ATOM 745 C CA . PHE A 1 94 ? -1.812 7.550 3.867 1.00 96.44 94 PHE A CA 1
ATOM 746 C C . PHE A 1 94 ? -1.371 7.482 5.329 1.00 96.44 94 PHE A C 1
ATOM 748 O O . PHE A 1 94 ? -2.104 7.915 6.221 1.00 96.44 94 PHE A O 1
ATOM 755 N N . TYR A 1 95 ? -0.146 7.025 5.590 1.00 95.94 95 TYR A N 1
ATOM 756 C CA . TYR A 1 95 ? 0.432 6.998 6.934 1.00 95.94 95 TYR A CA 1
ATOM 757 C C . TYR A 1 95 ? 0.614 8.400 7.513 1.00 95.94 95 TYR A C 1
ATOM 759 O O . TYR A 1 95 ? 0.321 8.603 8.692 1.00 95.94 95 TYR A O 1
ATOM 767 N N . ALA A 1 96 ? 1.028 9.370 6.697 1.00 95.56 96 ALA A N 1
ATOM 768 C CA . ALA A 1 96 ? 1.166 10.768 7.098 1.00 95.56 96 ALA A CA 1
ATOM 769 C C . ALA A 1 96 ? -0.170 11.388 7.537 1.00 95.56 96 ALA A C 1
ATOM 771 O O . ALA A 1 96 ? -0.213 12.150 8.499 1.00 95.56 96 ALA A O 1
ATOM 772 N N . VAL A 1 97 ? -1.283 11.038 6.887 1.00 96.81 97 VAL A N 1
AT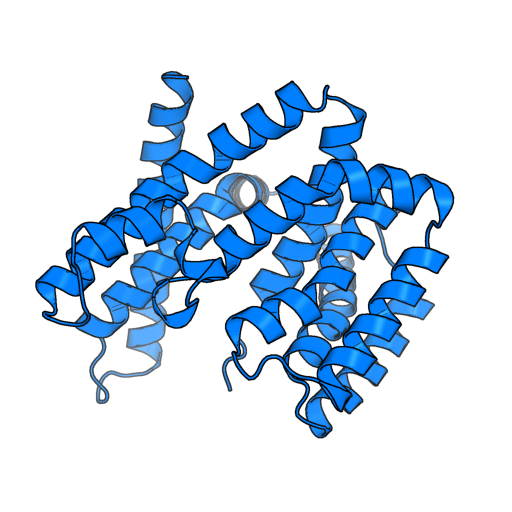OM 773 C CA . VAL A 1 97 ? -2.611 11.563 7.260 1.00 96.81 97 VAL A CA 1
ATOM 774 C C . VAL A 1 97 ? -3.334 10.713 8.313 1.00 96.81 97 VAL A C 1
ATOM 776 O O . VAL A 1 97 ? -4.349 11.136 8.868 1.00 96.81 97 VAL A O 1
ATOM 779 N N . SER A 1 98 ? -2.812 9.532 8.649 1.00 97.62 98 SER A N 1
ATOM 780 C CA . SER A 1 98 ? -3.488 8.549 9.507 1.00 97.62 98 SER A CA 1
ATOM 781 C C . SER A 1 98 ? -3.899 9.044 10.894 1.00 97.62 98 SER A C 1
ATOM 783 O O . SER A 1 98 ? -5.001 8.694 11.322 1.00 97.62 98 SER A O 1
ATOM 785 N N . PRO A 1 99 ? -3.098 9.845 11.631 1.00 97.38 99 PRO A N 1
ATOM 786 C CA . PRO A 1 99 ? -3.542 10.354 12.927 1.00 97.38 99 PRO A CA 1
ATOM 787 C C . PRO A 1 99 ? -4.812 11.204 12.817 1.00 97.38 99 PRO A C 1
ATOM 789 O O . PRO A 1 99 ? -5.721 11.053 13.631 1.00 97.38 99 PRO A O 1
ATOM 792 N N . LEU A 1 100 ? -4.907 12.037 11.775 1.00 97.25 100 LEU A N 1
ATOM 793 C CA . LEU A 1 100 ? -6.102 12.832 11.498 1.00 97.25 100 LEU A CA 1
ATOM 794 C C . LEU A 1 100 ? -7.277 11.932 11.103 1.00 97.25 100 LEU A C 1
ATOM 796 O O . LEU A 1 100 ? -8.372 12.088 11.640 1.00 97.25 100 LEU A O 1
ATOM 800 N N . LEU A 1 101 ? -7.049 10.955 10.221 1.00 97.25 101 LEU A N 1
ATOM 801 C CA . LEU A 1 101 ? -8.088 10.003 9.817 1.00 97.25 101 LEU A CA 1
ATOM 802 C C . LEU A 1 101 ? -8.645 9.229 11.011 1.00 97.25 101 LEU A C 1
ATOM 804 O O . LEU A 1 101 ? -9.858 9.092 11.123 1.00 97.25 101 LEU A O 1
ATOM 808 N N . LYS A 1 102 ? -7.792 8.797 11.948 1.00 97.38 102 LYS A N 1
ATOM 809 C CA . LYS A 1 102 ? -8.230 8.157 13.197 1.00 97.38 102 LYS A CA 1
ATOM 810 C C . LYS A 1 102 ? -9.167 9.068 13.991 1.00 97.38 102 LYS A C 1
ATOM 812 O O . LYS A 1 102 ? -10.242 8.625 14.377 1.00 97.38 102 LYS A O 1
ATOM 817 N N . MET A 1 103 ? -8.796 10.337 14.186 1.00 96.06 103 MET A N 1
ATOM 818 C CA . MET A 1 103 ? -9.635 11.307 14.906 1.00 96.06 103 MET A CA 1
ATOM 819 C C . MET A 1 103 ? -10.996 11.527 14.232 1.00 96.06 103 MET A C 1
ATOM 821 O O . MET A 1 103 ? -12.003 11.723 14.914 1.00 96.06 103 MET A O 1
ATOM 825 N N . LEU A 1 104 ? -11.036 11.526 12.897 1.00 97.00 104 LEU A N 1
ATOM 826 C CA . LEU A 1 104 ? -12.274 11.683 12.134 1.00 97.00 104 LEU A CA 1
ATOM 827 C C . LEU A 1 104 ? -13.135 10.416 12.183 1.00 97.00 104 LEU A C 1
ATOM 829 O O . LEU A 1 104 ? -14.341 10.513 12.403 1.00 97.00 104 LEU A O 1
ATOM 833 N N . LEU A 1 105 ? -12.530 9.236 12.035 1.00 97.00 105 LEU A N 1
ATOM 834 C CA . LEU A 1 105 ? -13.213 7.940 12.082 1.00 97.00 105 LEU A CA 1
ATOM 835 C C . LEU A 1 105 ? -13.793 7.634 13.466 1.00 97.00 105 LEU A C 1
ATOM 837 O O . LEU A 1 105 ? -14.878 7.073 13.558 1.00 97.00 105 LEU A O 1
ATOM 841 N N . GLU A 1 106 ? -13.152 8.069 14.549 1.00 94.75 106 GLU A N 1
ATOM 842 C CA . GLU A 1 106 ? -13.723 7.943 15.899 1.00 94.75 106 GLU A CA 1
ATOM 843 C C . GLU A 1 106 ? -15.029 8.737 16.071 1.00 94.75 106 GLU A C 1
ATOM 845 O O . GLU A 1 106 ? -15.882 8.348 16.866 1.00 94.75 106 GLU A O 1
ATOM 850 N N . LYS A 1 107 ? -15.217 9.820 15.304 1.00 93.31 107 LYS A N 1
ATOM 851 C CA . LYS A 1 107 ? -16.434 10.650 15.335 1.00 93.31 107 LYS A CA 1
ATOM 852 C C . LYS A 1 107 ? -17.471 10.218 14.300 1.00 93.31 107 LYS A C 1
ATOM 854 O O . LYS A 1 107 ? -18.649 10.101 14.616 1.00 93.31 107 LYS A O 1
ATOM 859 N N . GLY A 1 108 ? -17.039 10.024 13.056 1.00 87.94 108 GLY A N 1
ATOM 860 C CA . GLY A 1 108 ? -17.910 9.726 11.917 1.00 87.94 108 GLY A CA 1
ATOM 861 C C . GLY A 1 108 ? -18.162 8.234 11.683 1.00 87.94 108 GLY A C 1
ATOM 862 O O . GLY A 1 108 ? -19.118 7.879 10.991 1.00 87.94 108 GLY A O 1
ATOM 863 N N . SER A 1 109 ? -17.347 7.358 12.281 1.00 92.62 109 SER A N 1
ATOM 864 C CA . SER A 1 109 ? -17.477 5.897 12.246 1.00 92.62 109 SER A CA 1
ATOM 865 C C . SER A 1 109 ? -17.673 5.360 10.817 1.00 92.62 109 SER A C 1
ATOM 867 O O . SER A 1 109 ? -17.119 5.880 9.847 1.00 92.62 109 SER A O 1
ATOM 869 N N . TRP A 1 110 ? -18.498 4.325 10.666 1.00 94.19 110 TRP A N 1
ATOM 870 C CA . TRP A 1 110 ? -18.878 3.732 9.383 1.00 94.19 110 TRP A CA 1
ATOM 871 C C . TRP A 1 110 ? -19.535 4.725 8.416 1.00 94.19 110 TRP A C 1
ATOM 873 O O . TRP A 1 110 ? -19.375 4.580 7.207 1.00 94.19 110 TRP A O 1
ATOM 883 N N . GLY A 1 111 ? -20.231 5.750 8.924 1.00 94.75 111 GLY A N 1
ATOM 884 C CA . GLY A 1 111 ? -20.851 6.784 8.092 1.00 94.75 111 GLY A CA 1
ATOM 885 C C . GLY A 1 111 ? -19.820 7.594 7.306 1.00 94.75 111 GLY A C 1
ATOM 886 O O . GLY A 1 111 ? -20.023 7.859 6.124 1.00 94.75 111 GLY A O 1
ATOM 887 N N . LEU A 1 112 ? -18.679 7.913 7.925 1.00 95.25 112 LEU A N 1
ATOM 888 C CA . LEU A 1 112 ? -17.577 8.597 7.247 1.00 95.25 112 LEU A CA 1
ATOM 889 C C . LEU A 1 112 ? -16.924 7.717 6.176 1.00 95.25 112 LEU A C 1
ATOM 891 O O . LEU A 1 112 ? -16.626 8.210 5.092 1.00 95.25 112 LEU A O 1
ATOM 895 N N . VAL A 1 113 ? -16.740 6.420 6.450 1.00 96.00 113 VAL A N 1
ATOM 896 C CA . VAL A 1 113 ? -16.212 5.470 5.453 1.00 96.00 113 VAL A CA 1
ATOM 897 C C . VAL A 1 113 ? -17.132 5.412 4.234 1.00 96.00 113 VAL A C 1
ATOM 899 O O . VAL A 1 113 ? -16.651 5.508 3.108 1.00 96.00 113 VAL A O 1
ATOM 902 N N . ILE A 1 114 ? -18.449 5.317 4.445 1.00 95.56 114 ILE A N 1
ATOM 903 C CA . ILE A 1 114 ? -19.443 5.310 3.361 1.00 95.56 114 ILE A CA 1
ATOM 904 C C . ILE A 1 114 ? -19.395 6.625 2.580 1.00 95.56 114 ILE A C 1
ATOM 906 O O . ILE A 1 114 ? -19.318 6.595 1.356 1.00 95.56 114 ILE A O 1
ATOM 910 N N . LEU A 1 115 ? -19.391 7.769 3.271 1.00 96.75 115 LEU A N 1
ATOM 911 C CA . LEU A 1 115 ? -19.330 9.084 2.633 1.00 96.75 115 LEU A CA 1
ATOM 912 C C . LEU A 1 115 ? -18.088 9.226 1.745 1.00 96.75 115 LEU A C 1
ATOM 914 O O . LEU A 1 115 ? -18.210 9.623 0.592 1.00 96.75 115 LEU A O 1
ATOM 918 N N . ILE A 1 116 ? -16.907 8.872 2.257 1.00 96.25 116 ILE A N 1
ATOM 919 C CA . ILE A 1 116 ? -15.661 8.953 1.485 1.00 96.25 116 ILE A CA 1
ATOM 920 C C . ILE A 1 116 ? -15.678 7.963 0.318 1.00 96.25 116 ILE A C 1
ATOM 922 O O . ILE A 1 116 ? -15.251 8.319 -0.774 1.00 96.25 116 ILE A O 1
ATOM 926 N N . SER A 1 117 ? -16.219 6.758 0.513 1.00 95.81 117 SER A N 1
ATOM 927 C CA . SER A 1 117 ? -16.375 5.781 -0.574 1.00 95.81 117 SER A CA 1
ATOM 928 C C . SER A 1 117 ? -17.239 6.338 -1.707 1.00 95.81 117 SER A C 1
ATOM 930 O O . SER A 1 117 ? -16.878 6.200 -2.869 1.00 95.81 117 SER A O 1
ATOM 932 N N . LEU A 1 118 ? -18.347 7.015 -1.382 1.00 95.44 118 LEU A N 1
ATOM 933 C CA . LEU A 1 118 ? -19.203 7.667 -2.376 1.00 95.44 118 LEU A CA 1
ATOM 934 C C . LEU A 1 118 ? -18.473 8.803 -3.097 1.00 95.44 118 LEU A C 1
ATOM 936 O O . LEU A 1 118 ? -18.566 8.897 -4.313 1.00 95.44 118 LEU A O 1
ATOM 940 N N . VAL A 1 119 ? -17.726 9.639 -2.368 1.00 95.81 119 VAL A N 1
ATOM 941 C CA . VAL A 1 119 ? -16.922 10.713 -2.974 1.00 95.81 119 VAL A CA 1
ATOM 942 C C . VAL A 1 119 ? -15.890 10.148 -3.946 1.00 95.81 119 VAL A C 1
ATOM 944 O O . VAL A 1 119 ? -15.742 10.697 -5.027 1.00 95.81 119 VAL A O 1
ATOM 947 N N . VAL A 1 120 ? -15.222 9.047 -3.596 1.00 94.88 120 VAL A N 1
ATOM 948 C CA . VAL A 1 120 ? -14.245 8.378 -4.471 1.00 94.88 120 VAL A CA 1
ATOM 949 C C . VAL A 1 120 ? -14.902 7.833 -5.738 1.00 94.88 120 VAL A C 1
ATOM 951 O O . VAL A 1 120 ? -14.385 8.057 -6.823 1.00 94.88 120 VAL A O 1
ATOM 954 N N . VAL A 1 121 ? -16.068 7.190 -5.627 1.00 93.69 121 VAL A N 1
ATOM 955 C CA . VAL A 1 121 ? -16.812 6.712 -6.808 1.00 93.69 121 VAL A CA 1
ATOM 956 C C . VAL A 1 121 ? -17.214 7.877 -7.719 1.00 93.69 121 VAL A C 1
ATOM 958 O O . VAL A 1 121 ? -17.083 7.778 -8.932 1.00 93.69 121 VAL A O 1
ATOM 961 N N . LEU A 1 122 ? -17.683 8.992 -7.148 1.00 92.81 122 LEU A N 1
ATOM 962 C CA . LEU A 1 122 ? -18.046 10.182 -7.923 1.00 92.81 122 LEU A CA 1
ATOM 963 C C . LEU A 1 122 ? -16.822 10.858 -8.559 1.00 92.81 122 LEU A C 1
ATOM 965 O O . LEU A 1 122 ? -16.911 11.360 -9.673 1.00 92.81 122 LEU A O 1
ATOM 969 N N . GLU A 1 123 ? -15.691 10.898 -7.859 1.00 91.38 123 GLU A N 1
ATOM 970 C CA . GLU A 1 123 ? -14.443 11.450 -8.390 1.00 91.38 123 GLU A CA 1
ATOM 971 C C . GLU A 1 123 ? -13.951 10.638 -9.592 1.00 91.38 123 GLU A C 1
ATOM 973 O O . GLU A 1 123 ? -13.652 11.229 -10.628 1.00 91.38 123 GLU A O 1
ATOM 978 N N . GLU A 1 124 ? -13.974 9.307 -9.503 1.00 87.25 124 GLU A N 1
ATOM 979 C CA . GLU A 1 124 ? -13.538 8.430 -10.593 1.00 87.25 124 GLU A CA 1
ATOM 980 C C . GLU A 1 124 ? -14.488 8.468 -11.803 1.00 87.25 124 GLU A C 1
ATOM 982 O O . GLU A 1 124 ? -14.036 8.366 -12.941 1.00 87.25 124 GLU A O 1
ATOM 987 N N . GLU A 1 125 ? -15.792 8.654 -11.576 1.00 86.38 125 GLU A N 1
ATOM 988 C CA . GLU A 1 125 ? -16.793 8.787 -12.644 1.00 86.38 125 GLU A CA 1
ATOM 989 C C . GLU A 1 125 ? -16.689 10.132 -13.383 1.00 86.38 125 GLU A C 1
ATOM 991 O O . GLU A 1 125 ? -16.798 10.186 -14.607 1.00 86.38 125 GLU A O 1
ATOM 996 N N . PHE A 1 126 ? -16.518 11.239 -12.648 1.00 86.50 126 PHE A N 1
ATOM 997 C CA . PHE A 1 126 ? -16.728 12.583 -13.202 1.00 86.50 126 PHE A CA 1
ATOM 998 C C . PHE A 1 126 ? -15.469 13.419 -13.378 1.00 86.50 126 PHE A C 1
ATOM 1000 O O . PHE A 1 126 ? -15.472 14.341 -14.197 1.00 86.50 126 PHE A O 1
ATOM 1007 N N . LEU A 1 127 ? -14.436 13.180 -12.574 1.00 83.06 127 LEU A N 1
ATOM 1008 C CA . LEU A 1 127 ? -13.249 14.024 -12.548 1.00 83.06 127 LEU A CA 1
ATOM 1009 C C . LEU A 1 127 ? -12.096 13.297 -13.216 1.00 83.06 127 LEU A C 1
ATOM 1011 O O . LEU A 1 127 ? -11.650 13.760 -14.264 1.00 83.06 127 LEU A O 1
ATOM 1015 N N . GLY A 1 128 ? -11.680 12.158 -12.660 1.00 74.88 128 GLY A N 1
ATOM 1016 C CA . GLY A 1 128 ? -10.502 11.418 -13.095 1.00 74.88 128 GLY A CA 1
ATOM 1017 C C . GLY A 1 128 ? -9.225 12.265 -13.036 1.00 74.88 128 GLY A C 1
ATOM 1018 O O . GLY A 1 128 ? -9.177 13.444 -13.385 1.00 74.88 128 GLY A O 1
ATOM 1019 N N . THR A 1 129 ? -8.112 11.673 -12.630 1.00 77.19 129 THR A N 1
ATOM 1020 C CA . THR A 1 129 ? -6.869 12.459 -12.515 1.00 77.19 129 THR A CA 1
ATOM 1021 C C . THR A 1 129 ? -6.078 12.521 -13.825 1.00 77.19 129 THR A C 1
ATOM 1023 O O . THR A 1 129 ? -5.098 13.262 -13.935 1.00 77.19 129 THR A O 1
ATOM 1026 N N . GLY A 1 130 ? -6.468 11.712 -14.817 1.00 82.12 130 GLY A N 1
ATOM 1027 C CA . GLY A 1 130 ? -5.734 11.513 -16.069 1.00 82.12 130 GLY A CA 1
ATOM 1028 C C . GLY A 1 130 ? -4.410 10.759 -15.895 1.00 82.12 130 GLY A C 1
ATOM 1029 O O . GLY A 1 130 ? -3.676 10.589 -16.870 1.00 82.12 130 GLY A O 1
ATOM 1030 N N . ARG A 1 131 ? -4.086 10.310 -14.674 1.00 88.94 131 ARG A N 1
ATOM 1031 C CA . ARG A 1 131 ? -2.869 9.563 -14.348 1.00 88.94 131 ARG A CA 1
ATOM 1032 C C . ARG A 1 131 ? -3.220 8.329 -13.536 1.00 88.94 131 ARG A C 1
ATOM 1034 O O . ARG A 1 131 ? -3.637 8.410 -12.382 1.00 88.94 131 ARG A O 1
ATOM 1041 N N . TRP A 1 132 ? -2.934 7.171 -14.119 1.00 89.25 132 TRP A N 1
ATOM 1042 C CA . TRP A 1 132 ? -3.324 5.883 -13.562 1.00 89.25 132 TRP A CA 1
ATOM 1043 C C . TRP A 1 132 ? -2.825 5.660 -12.125 1.00 89.25 132 TRP A C 1
ATOM 1045 O O . TRP A 1 132 ? -3.523 5.020 -11.346 1.00 89.25 132 TRP A O 1
AT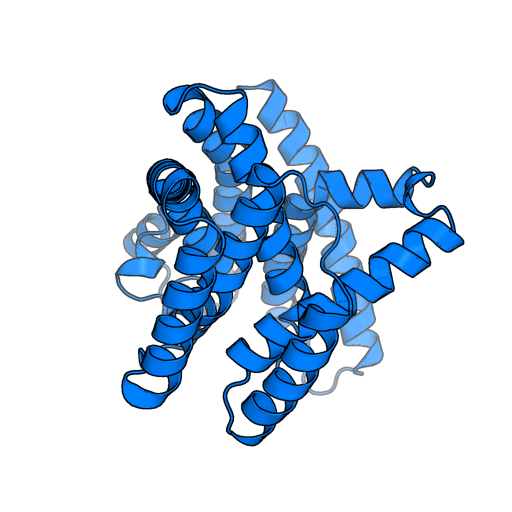OM 1055 N N . GLN A 1 133 ? -1.657 6.185 -11.737 1.00 91.75 133 GLN A N 1
ATOM 1056 C CA . GLN A 1 133 ? -1.110 6.049 -10.380 1.00 91.75 133 GLN A CA 1
ATOM 1057 C C . GLN A 1 133 ? -2.004 6.716 -9.328 1.00 91.75 133 GLN A C 1
ATOM 1059 O O . GLN A 1 133 ? -2.197 6.173 -8.240 1.00 91.75 133 GLN A O 1
ATOM 1064 N N . TYR A 1 134 ? -2.552 7.888 -9.648 1.00 91.62 134 TYR A N 1
ATOM 1065 C CA . TYR A 1 134 ? -3.433 8.620 -8.748 1.00 91.62 134 TYR A CA 1
ATOM 1066 C C . TYR A 1 134 ? -4.818 7.990 -8.711 1.00 91.62 134 TYR A C 1
ATOM 1068 O O . TYR A 1 134 ? -5.326 7.761 -7.617 1.00 91.62 134 TYR A O 1
ATOM 1076 N N . ASP A 1 135 ? -5.368 7.604 -9.865 1.00 90.19 135 ASP A N 1
ATOM 1077 C CA . ASP A 1 135 ? -6.641 6.874 -9.927 1.00 90.19 135 ASP A CA 1
ATOM 1078 C C . ASP A 1 135 ? -6.554 5.576 -9.094 1.00 90.19 135 ASP A C 1
ATOM 1080 O O . ASP A 1 135 ? -7.440 5.255 -8.303 1.00 90.19 135 ASP A O 1
ATOM 1084 N N . ASN A 1 136 ? -5.416 4.866 -9.163 1.00 90.56 136 ASN A N 1
ATOM 1085 C CA . ASN A 1 136 ? -5.155 3.693 -8.325 1.00 90.56 136 ASN A CA 1
ATOM 1086 C C . ASN A 1 136 ? -5.123 4.015 -6.826 1.00 90.56 136 ASN A C 1
ATOM 1088 O O . ASN A 1 136 ? -5.627 3.218 -6.027 1.00 90.56 136 ASN A O 1
ATOM 1092 N N . ALA A 1 137 ? -4.478 5.116 -6.436 1.00 92.81 137 ALA A N 1
ATOM 1093 C CA . ALA A 1 137 ? -4.379 5.539 -5.045 1.00 92.81 137 ALA A CA 1
ATOM 1094 C C . ALA A 1 137 ? -5.752 5.941 -4.489 1.00 92.81 137 ALA A C 1
ATOM 1096 O O . ALA A 1 137 ? -6.142 5.474 -3.416 1.00 92.81 137 ALA A O 1
ATOM 1097 N N . VAL A 1 138 ? -6.501 6.755 -5.235 1.00 93.62 138 VAL A N 1
ATOM 1098 C CA . VAL A 1 138 ? -7.818 7.271 -4.844 1.00 93.62 138 VAL A CA 1
ATOM 1099 C C . VAL A 1 138 ? -8.827 6.133 -4.700 1.00 93.62 138 VAL A C 1
ATOM 1101 O O . VAL A 1 138 ? -9.422 5.997 -3.629 1.00 93.62 138 VAL A O 1
ATOM 1104 N N . ALA A 1 139 ? -8.921 5.233 -5.684 1.00 93.06 139 ALA A N 1
ATOM 1105 C CA . ALA A 1 139 ? -9.824 4.077 -5.644 1.00 93.06 139 ALA A CA 1
ATOM 1106 C C . ALA A 1 139 ? -9.588 3.145 -4.437 1.00 93.06 139 ALA A C 1
ATOM 1108 O O . ALA A 1 139 ? -10.501 2.462 -3.970 1.00 93.06 139 ALA A O 1
ATOM 1109 N N . ARG A 1 140 ? -8.362 3.115 -3.894 1.00 93.94 140 ARG A N 1
ATOM 1110 C CA . ARG A 1 140 ? -7.968 2.267 -2.750 1.00 93.94 140 ARG A CA 1
ATOM 1111 C C . ARG A 1 140 ? -8.014 2.965 -1.405 1.00 93.94 140 ARG A C 1
ATOM 1113 O O . ARG A 1 140 ? -7.921 2.304 -0.368 1.00 93.94 140 ARG A O 1
ATOM 1120 N N . PHE A 1 141 ? -8.177 4.280 -1.383 1.00 96.38 141 PHE A N 1
ATOM 1121 C CA . PHE A 1 141 ? -8.299 5.012 -0.133 1.00 96.38 141 PHE A CA 1
ATOM 1122 C C . PHE A 1 141 ? -9.485 4.528 0.731 1.00 96.38 141 PHE A C 1
ATOM 1124 O O . PHE A 1 141 ? -9.296 4.339 1.938 1.00 96.38 141 PHE A O 1
ATOM 1131 N N . PRO A 1 142 ? -10.669 4.199 0.168 1.00 96.44 142 PRO A N 1
ATOM 1132 C CA . PRO A 1 142 ? -11.761 3.595 0.931 1.00 96.44 142 PRO A CA 1
ATOM 1133 C C . PRO A 1 142 ? -11.394 2.260 1.586 1.00 96.44 142 PRO A C 1
ATOM 1135 O O . PRO A 1 142 ? -11.785 2.019 2.727 1.00 96.44 142 PRO A O 1
ATOM 1138 N N . LEU A 1 143 ? -10.605 1.411 0.914 1.00 95.94 143 LEU A N 1
ATOM 1139 C CA . LEU A 1 143 ? -10.110 0.157 1.494 1.00 95.94 143 LEU A CA 1
ATOM 1140 C C . LEU A 1 143 ? -9.203 0.407 2.696 1.00 95.94 143 LEU A C 1
ATOM 1142 O O . LEU A 1 143 ? -9.344 -0.244 3.731 1.00 95.94 143 LEU A O 1
ATOM 1146 N N . TYR A 1 144 ? -8.297 1.375 2.579 1.00 97.75 144 TYR A N 1
ATOM 1147 C CA . TYR A 1 144 ? -7.432 1.776 3.681 1.00 97.75 144 TYR A CA 1
ATOM 1148 C C . TYR A 1 144 ? -8.250 2.243 4.902 1.00 97.75 144 TYR A C 1
ATOM 1150 O O . TYR A 1 144 ? -8.039 1.773 6.025 1.00 97.75 144 TYR A O 1
ATOM 1158 N N . LEU A 1 145 ? -9.247 3.107 4.682 1.00 97.50 145 LEU A N 1
ATOM 1159 C CA . LEU A 1 145 ? -10.151 3.586 5.734 1.00 97.50 145 LEU A CA 1
ATOM 1160 C C . LEU A 1 145 ? -11.008 2.476 6.336 1.00 97.50 145 LEU A C 1
ATOM 1162 O O . LEU A 1 145 ? -11.203 2.445 7.551 1.00 97.50 145 LEU A O 1
ATOM 1166 N N . LEU A 1 146 ? -11.502 1.557 5.507 1.00 96.75 146 LEU A N 1
ATOM 1167 C CA . LEU A 1 146 ? -12.252 0.389 5.952 1.00 96.75 146 LEU A CA 1
ATOM 1168 C C . LEU A 1 146 ? -11.413 -0.447 6.920 1.00 96.75 146 LEU A C 1
ATOM 1170 O O . LEU A 1 146 ? -11.897 -0.809 7.991 1.00 96.75 146 LEU A O 1
ATOM 1174 N N . GLY A 1 147 ? -10.140 -0.678 6.595 1.00 96.69 147 GLY A N 1
ATOM 1175 C CA . GLY A 1 147 ? -9.195 -1.364 7.474 1.00 96.69 147 GLY A CA 1
ATOM 1176 C C . GLY A 1 147 ? -9.040 -0.656 8.818 1.00 96.69 147 GLY A C 1
ATOM 1177 O O . GLY A 1 147 ? -9.175 -1.286 9.871 1.00 96.69 147 GLY A O 1
ATOM 1178 N N . MET A 1 148 ? -8.829 0.667 8.800 1.00 97.69 148 MET A N 1
ATOM 1179 C CA . MET A 1 148 ? -8.759 1.473 10.026 1.00 97.69 148 MET A CA 1
ATOM 1180 C C . MET A 1 148 ? -10.046 1.359 10.855 1.00 97.69 148 MET A C 1
ATOM 1182 O O . MET A 1 148 ? -9.989 1.124 12.063 1.00 97.69 148 MET A O 1
ATOM 1186 N N . GLN A 1 149 ? -11.210 1.490 10.218 1.00 97.06 149 GLN A N 1
ATOM 1187 C CA . GLN A 1 149 ? -12.511 1.441 10.884 1.00 97.06 149 GLN A CA 1
ATOM 1188 C C . GLN A 1 149 ? -12.808 0.061 11.486 1.00 97.06 149 GLN A C 1
ATOM 1190 O O . GLN A 1 149 ? -13.354 -0.016 12.591 1.00 97.06 149 GLN A O 1
ATOM 1195 N N . CYS A 1 150 ? -12.420 -1.023 10.809 1.00 95.62 150 CYS A N 1
ATOM 1196 C CA . CYS A 1 150 ? -12.480 -2.385 11.342 1.00 95.62 150 CYS A CA 1
ATOM 1197 C C . CYS A 1 150 ? -11.662 -2.511 12.634 1.00 95.62 150 CYS A C 1
ATOM 1199 O O . CYS A 1 150 ? -12.189 -2.963 13.652 1.00 95.62 150 CYS A O 1
ATOM 1201 N N . ALA A 1 151 ? -10.416 -2.026 12.637 1.00 96.06 151 ALA A N 1
ATOM 1202 C CA . ALA A 1 151 ? -9.550 -2.053 13.817 1.00 96.06 151 ALA A CA 1
ATOM 1203 C C . ALA A 1 151 ? -10.101 -1.232 14.992 1.00 96.06 151 ALA A C 1
ATOM 1205 O O . ALA A 1 151 ? -10.028 -1.694 16.135 1.00 96.06 151 ALA A O 1
ATOM 1206 N N . LEU A 1 152 ? -10.649 -0.042 14.718 1.00 95.44 152 LEU A N 1
ATOM 1207 C CA . LEU A 1 152 ? -11.273 0.829 15.724 1.00 95.44 152 LEU A CA 1
ATOM 1208 C C . LEU A 1 152 ? -12.570 0.230 16.283 1.00 95.44 152 LEU A C 1
ATOM 1210 O O . LEU A 1 152 ? -12.864 0.386 17.463 1.00 95.44 152 LEU A O 1
ATOM 1214 N N . SER A 1 153 ? -13.324 -0.494 15.453 1.00 93.88 153 SER A N 1
ATOM 1215 C CA . SER A 1 153 ? -14.568 -1.166 15.852 1.00 93.88 153 SER A CA 1
ATOM 1216 C C . SER A 1 153 ? -14.348 -2.567 16.440 1.00 93.88 153 SER A C 1
ATOM 1218 O O . SER A 1 153 ? -15.331 -3.238 16.743 1.00 93.88 153 SER A O 1
ATOM 1220 N N . ASN A 1 154 ? -13.095 -3.035 16.549 1.00 91.00 154 ASN A N 1
ATOM 1221 C CA . ASN A 1 154 ? -12.738 -4.421 16.889 1.00 91.00 154 ASN A CA 1
ATOM 1222 C C . ASN A 1 154 ? -13.497 -5.469 16.052 1.00 91.00 154 ASN A C 1
ATOM 1224 O O . ASN A 1 154 ? -13.938 -6.492 16.569 1.00 91.00 154 ASN A O 1
ATOM 1228 N N . LYS A 1 155 ? -13.671 -5.199 14.754 1.00 86.62 155 LYS A N 1
ATOM 1229 C CA . LYS A 1 155 ? -14.227 -6.159 13.798 1.00 86.62 155 LYS A CA 1
ATOM 1230 C C . LYS A 1 155 ? -13.091 -6.804 13.023 1.00 86.62 155 LYS A C 1
ATOM 1232 O O . LYS A 1 155 ? -12.389 -6.115 12.287 1.00 86.62 155 LYS A O 1
ATOM 1237 N N . GLU A 1 156 ? -12.933 -8.107 13.201 1.00 81.00 156 GLU A N 1
ATOM 1238 C CA . GLU A 1 156 ? -11.917 -8.896 12.497 1.00 81.00 156 GLU A CA 1
ATOM 1239 C C . GLU A 1 156 ? -12.432 -9.390 11.138 1.00 81.00 156 GLU A C 1
ATOM 1241 O O . GLU A 1 156 ? -11.667 -9.434 10.180 1.00 81.00 156 GLU A O 1
ATOM 1246 N N . ASP A 1 157 ? -13.746 -9.615 11.021 1.00 81.88 157 ASP A N 1
ATOM 1247 C CA . ASP A 1 157 ? -14.392 -10.054 9.785 1.00 81.88 157 ASP A CA 1
ATOM 1248 C C . ASP A 1 157 ? -15.459 -9.076 9.283 1.00 81.88 157 ASP A C 1
ATOM 1250 O O . ASP A 1 157 ? -16.227 -8.472 10.045 1.00 81.88 157 ASP A O 1
ATOM 1254 N N . LEU A 1 158 ? -15.557 -8.977 7.956 1.00 84.62 158 LEU A N 1
ATOM 1255 C CA . LEU A 1 158 ? -16.658 -8.306 7.273 1.00 84.62 158 LEU A CA 1
ATOM 1256 C C . LEU A 1 158 ? -17.783 -9.315 6.994 1.00 84.62 158 LEU A C 1
ATOM 1258 O O . LEU A 1 158 ? -17.514 -10.405 6.499 1.00 84.62 158 LEU A O 1
ATOM 1262 N N . PRO A 1 159 ? -19.057 -8.995 7.275 1.00 88.06 159 PRO A N 1
ATOM 1263 C CA . PRO A 1 159 ? -20.153 -9.942 7.084 1.00 88.06 159 PRO A CA 1
ATOM 1264 C C . PRO A 1 159 ? -20.472 -10.164 5.596 1.00 88.06 159 PRO A C 1
ATOM 1266 O O . PRO A 1 159 ? -20.448 -9.220 4.809 1.00 88.06 159 PRO A O 1
ATOM 1269 N N . TYR A 1 160 ? -20.903 -11.380 5.227 1.00 90.25 160 TYR A N 1
ATOM 1270 C CA . TYR A 1 160 ? -21.325 -11.717 3.849 1.00 90.25 160 TYR A CA 1
ATOM 1271 C C . TYR A 1 160 ? -22.418 -10.798 3.303 1.00 90.25 160 TYR A C 1
ATOM 1273 O O . TYR A 1 160 ? -22.475 -10.509 2.112 1.00 90.25 160 TYR A O 1
ATOM 1281 N N . LYS A 1 161 ? -23.279 -10.302 4.199 1.00 91.81 161 LYS A N 1
ATOM 1282 C CA . LYS A 1 161 ? -24.338 -9.339 3.872 1.00 91.81 161 LYS A CA 1
ATOM 1283 C C . LYS A 1 161 ? -23.796 -8.000 3.353 1.00 91.81 161 LYS A C 1
ATOM 1285 O O . LYS A 1 161 ? -24.576 -7.214 2.837 1.00 91.81 161 LYS A O 1
ATOM 1290 N N . VAL A 1 162 ? -22.499 -7.736 3.514 1.00 91.12 162 VAL A N 1
ATOM 1291 C CA . VAL A 1 162 ? -21.801 -6.545 3.012 1.00 91.12 162 VAL A CA 1
ATOM 1292 C C . VAL A 1 162 ? -20.873 -6.913 1.855 1.00 91.12 162 VAL A C 1
ATOM 1294 O O . VAL A 1 162 ? -20.930 -6.279 0.808 1.00 91.12 162 VAL A O 1
ATOM 1297 N N . THR A 1 163 ? -20.053 -7.955 2.000 1.00 94.12 163 THR A N 1
ATOM 1298 C CA . THR A 1 163 ? -19.058 -8.332 0.979 1.00 94.12 163 THR A CA 1
ATOM 1299 C C . THR A 1 163 ? -19.687 -8.849 -0.317 1.00 94.12 163 THR A C 1
ATOM 1301 O O . THR A 1 163 ? -19.189 -8.517 -1.388 1.00 94.12 163 THR A O 1
ATOM 1304 N N . ILE A 1 164 ? -20.796 -9.604 -0.258 1.00 95.50 164 ILE A N 1
ATOM 1305 C CA . ILE A 1 164 ? -21.476 -10.116 -1.460 1.00 95.50 164 ILE A CA 1
ATOM 1306 C C . ILE A 1 164 ? -22.080 -8.964 -2.278 1.00 95.50 164 ILE A C 1
ATOM 1308 O O . ILE A 1 164 ? -21.775 -8.884 -3.467 1.00 95.50 164 ILE A O 1
ATOM 1312 N N . PRO A 1 165 ? -22.877 -8.034 -1.705 1.00 96.44 165 PRO A N 1
ATOM 1313 C CA . PRO A 1 165 ? -23.343 -6.869 -2.458 1.00 96.44 165 PRO A CA 1
ATOM 1314 C C . PRO A 1 165 ? -22.212 -6.017 -3.039 1.00 96.44 165 PRO A C 1
ATOM 1316 O O . PRO A 1 165 ? -22.318 -5.588 -4.182 1.00 96.44 165 PRO A O 1
ATOM 1319 N N . LEU A 1 166 ? -21.120 -5.804 -2.293 1.00 95.12 166 LEU A N 1
ATOM 1320 C CA . LEU A 1 166 ? -19.964 -5.055 -2.797 1.00 95.12 166 LEU A CA 1
ATOM 1321 C C . LEU A 1 166 ? -19.260 -5.778 -3.947 1.00 95.12 166 LEU A C 1
ATOM 1323 O O . LEU A 1 166 ? -18.831 -5.125 -4.890 1.00 95.12 166 LEU A O 1
ATOM 1327 N N . PHE A 1 167 ? -19.187 -7.108 -3.919 1.00 95.94 167 PHE A N 1
ATOM 1328 C CA . PHE A 1 167 ? -18.694 -7.891 -5.050 1.00 95.94 167 PHE A CA 1
ATOM 1329 C C . PHE A 1 167 ? -19.613 -7.768 -6.275 1.00 95.94 167 PHE A C 1
ATOM 1331 O O . PHE A 1 167 ? -19.142 -7.585 -7.389 1.00 95.94 167 PHE A O 1
ATOM 1338 N N . LEU A 1 168 ? -20.935 -7.809 -6.095 1.00 96.56 168 LEU A N 1
ATOM 1339 C CA . LEU A 1 168 ? -21.866 -7.605 -7.211 1.00 96.56 168 LEU A CA 1
ATOM 1340 C C . LEU A 1 168 ? -21.760 -6.187 -7.794 1.00 96.56 168 LEU A C 1
ATOM 1342 O O . LEU A 1 168 ? -21.785 -6.021 -9.012 1.00 96.56 168 LEU A O 1
ATOM 1346 N N . LEU A 1 169 ? -21.588 -5.175 -6.939 1.00 95.12 169 LEU A N 1
ATOM 1347 C CA . LEU A 1 169 ? -21.302 -3.805 -7.364 1.00 95.12 169 LEU A CA 1
ATOM 1348 C C . LEU A 1 169 ? -19.965 -3.719 -8.112 1.00 95.12 169 LEU A C 1
ATOM 1350 O O . LEU A 1 169 ? -19.874 -3.043 -9.133 1.00 95.12 169 LEU A O 1
ATOM 1354 N N . SER A 1 170 ? -18.942 -4.440 -7.651 1.00 94.06 170 SER A N 1
ATOM 1355 C CA . SER A 1 170 ? -17.635 -4.459 -8.303 1.00 94.06 170 SER A CA 1
ATOM 1356 C C . SER A 1 170 ? -17.724 -4.987 -9.733 1.00 94.06 170 SER A C 1
ATOM 1358 O O . SER A 1 170 ? -17.097 -4.431 -10.633 1.00 94.06 170 SER A O 1
ATOM 1360 N N . VAL A 1 171 ? -18.551 -6.006 -9.978 1.00 95.38 171 VAL A N 1
ATOM 1361 C CA . VAL A 1 171 ? -18.810 -6.515 -11.332 1.00 95.38 171 VAL A CA 1
ATOM 1362 C C . VAL A 1 171 ? -19.386 -5.418 -12.235 1.00 95.38 171 VAL A C 1
ATOM 1364 O O . VAL A 1 171 ? -18.984 -5.323 -13.392 1.00 95.38 171 VAL A O 1
ATOM 1367 N N . ALA A 1 172 ? -20.263 -4.547 -11.724 1.00 94.88 172 ALA A N 1
ATOM 1368 C CA . ALA A 1 172 ? -20.757 -3.402 -12.492 1.00 94.88 172 ALA A CA 1
ATOM 1369 C C . ALA A 1 172 ? -19.628 -2.415 -12.838 1.00 94.88 172 ALA A C 1
ATOM 1371 O O . ALA A 1 172 ? -19.497 -2.035 -14.002 1.00 94.88 172 ALA A O 1
ATOM 1372 N N . PHE A 1 173 ? -18.762 -2.085 -11.872 1.00 94.06 173 PHE A N 1
ATOM 1373 C CA . PHE A 1 173 ? -17.573 -1.257 -12.112 1.00 94.06 173 PHE A CA 1
ATOM 1374 C C . PHE A 1 173 ? -16.652 -1.854 -13.180 1.00 94.06 173 PHE A C 1
ATOM 1376 O O . PHE A 1 173 ? -16.169 -1.134 -14.050 1.00 94.06 173 PHE A O 1
ATOM 1383 N N . PHE A 1 174 ? -16.462 -3.176 -13.181 1.00 92.94 174 PHE A N 1
ATOM 1384 C CA . PHE A 1 174 ? -15.655 -3.853 -14.196 1.00 92.94 174 PHE A CA 1
ATOM 1385 C C . PHE A 1 174 ? -16.192 -3.621 -15.615 1.00 92.94 174 PHE A C 1
ATOM 1387 O O . PHE A 1 174 ? -15.416 -3.292 -16.511 1.00 92.94 174 PHE A O 1
ATOM 1394 N N . PHE A 1 175 ? -17.506 -3.761 -15.818 1.00 93.88 175 PHE A N 1
ATOM 1395 C CA . PHE A 1 175 ? -18.132 -3.561 -17.130 1.00 93.88 175 PHE A CA 1
ATOM 1396 C C . PHE A 1 175 ? -18.180 -2.095 -17.573 1.00 93.88 175 PHE A C 1
ATOM 1398 O O . PHE A 1 175 ? -18.251 -1.834 -18.771 1.00 93.88 175 PHE A O 1
ATOM 1405 N N . GLN A 1 176 ? -18.115 -1.154 -16.633 1.00 91.94 176 GLN A N 1
ATOM 1406 C CA . GLN A 1 176 ? -18.029 0.283 -16.910 1.00 91.94 176 GLN A CA 1
ATOM 1407 C C . GLN A 1 176 ? -16.587 0.762 -17.158 1.00 91.94 176 GLN A C 1
ATOM 1409 O O . GLN A 1 176 ? -16.384 1.893 -17.577 1.00 91.94 176 GLN A O 1
ATOM 1414 N N . GLY A 1 177 ? -15.583 -0.099 -16.951 1.00 89.88 177 GLY A N 1
ATOM 1415 C CA . GLY A 1 177 ? -14.167 0.240 -17.136 1.00 89.88 177 GLY A CA 1
ATOM 1416 C C . GLY A 1 177 ? -13.464 0.761 -15.876 1.00 89.88 177 GLY A C 1
ATOM 1417 O O . GLY A 1 177 ? -12.259 1.005 -15.912 1.00 89.88 177 GLY A O 1
ATOM 1418 N N . HIS A 1 178 ? -14.163 0.847 -14.742 1.00 90.94 178 HIS A N 1
ATOM 1419 C CA . HIS A 1 178 ? -13.607 1.230 -13.438 1.00 90.94 178 HIS A CA 1
ATOM 1420 C C . HIS A 1 178 ? -12.872 0.055 -12.784 1.00 90.94 178 HIS A C 1
ATOM 1422 O O . HIS A 1 178 ? -13.308 -0.549 -11.798 1.00 90.94 178 HIS A O 1
ATOM 1428 N N . HIS A 1 179 ? -11.745 -0.334 -13.379 1.00 90.56 179 HIS A N 1
ATOM 1429 C CA . HIS A 1 179 ? -11.005 -1.529 -12.977 1.00 90.56 179 HIS A CA 1
ATOM 1430 C C . HIS A 1 179 ? -10.422 -1.436 -11.558 1.00 90.56 179 HIS A C 1
ATOM 1432 O O . HIS A 1 179 ? -10.283 -2.466 -10.891 1.00 90.56 179 HIS A O 1
ATOM 1438 N N . TYR A 1 180 ? -10.107 -0.232 -11.072 1.00 91.19 180 TYR A N 1
ATOM 1439 C CA . TYR A 1 180 ? -9.567 -0.044 -9.724 1.00 91.19 180 TYR A CA 1
ATOM 1440 C C . TYR A 1 180 ? -10.655 -0.159 -8.655 1.00 91.19 180 TYR A C 1
ATOM 1442 O O . TYR A 1 180 ? -10.447 -0.891 -7.686 1.00 91.19 180 TYR A O 1
ATOM 1450 N N . LEU A 1 181 ? -11.838 0.432 -8.869 1.00 92.75 181 LEU A N 1
ATOM 1451 C CA . LEU A 1 181 ? -13.008 0.210 -8.004 1.00 92.75 181 LEU A CA 1
ATOM 1452 C C . LEU A 1 181 ? -13.461 -1.246 -8.017 1.00 92.75 181 LEU A C 1
ATOM 1454 O O . LEU A 1 181 ? -13.784 -1.800 -6.964 1.00 92.75 181 LEU A O 1
ATOM 1458 N N . PHE A 1 182 ? -13.436 -1.897 -9.185 1.00 93.75 182 PHE A N 1
ATOM 1459 C CA . PHE A 1 182 ? -13.697 -3.332 -9.276 1.00 93.75 182 PHE A CA 1
ATOM 1460 C C . PHE A 1 182 ? -12.780 -4.115 -8.331 1.00 93.75 182 PHE A C 1
ATOM 1462 O O . PHE A 1 182 ? -13.265 -4.878 -7.495 1.00 93.75 182 PHE A O 1
ATOM 1469 N N . SER A 1 183 ? -11.466 -3.911 -8.445 1.00 93.00 183 SER A N 1
ATOM 1470 C CA . SER A 1 183 ? -10.477 -4.624 -7.632 1.00 93.00 183 SER A CA 1
ATOM 1471 C C . SER A 1 183 ? -10.671 -4.329 -6.140 1.00 93.00 183 SER A C 1
ATOM 1473 O O . SER A 1 183 ? -10.767 -5.252 -5.325 1.00 93.00 183 SER A O 1
ATOM 1475 N N . ALA A 1 184 ? -10.862 -3.049 -5.798 1.00 93.19 184 ALA A N 1
ATOM 1476 C CA . ALA A 1 184 ? -11.023 -2.590 -4.426 1.00 93.19 184 ALA A CA 1
ATOM 1477 C C . ALA A 1 184 ? -12.277 -3.156 -3.736 1.00 93.19 184 ALA A C 1
ATOM 1479 O O . ALA A 1 184 ? -12.254 -3.472 -2.548 1.00 93.19 184 ALA A O 1
ATOM 1480 N N . CYS A 1 185 ? -13.381 -3.332 -4.460 1.00 94.00 185 CYS A N 1
ATOM 1481 C CA . CYS A 1 185 ? -14.583 -3.953 -3.905 1.00 94.00 185 CYS A CA 1
ATOM 1482 C C . CYS A 1 185 ? -14.511 -5.490 -3.927 1.00 94.00 185 CYS A C 1
ATOM 1484 O O . CYS A 1 185 ? -14.927 -6.138 -2.963 1.00 94.00 185 CYS A O 1
ATOM 1486 N N . ALA A 1 186 ? -13.961 -6.085 -4.991 1.00 94.19 186 ALA A N 1
ATOM 1487 C CA . ALA A 1 186 ? -13.888 -7.538 -5.151 1.00 94.19 186 ALA A CA 1
ATOM 1488 C C . ALA A 1 186 ? -13.003 -8.207 -4.089 1.00 94.19 186 ALA A C 1
ATOM 1490 O O . ALA A 1 186 ? -13.330 -9.300 -3.612 1.00 94.19 186 ALA A O 1
ATOM 1491 N N . VAL A 1 187 ? -11.912 -7.545 -3.679 1.00 93.88 187 VAL A N 1
ATOM 1492 C CA . VAL A 1 187 ? -10.964 -8.102 -2.702 1.00 93.88 187 VAL A CA 1
ATOM 1493 C C . VAL A 1 187 ? -11.622 -8.433 -1.360 1.00 93.88 187 VAL A C 1
ATOM 1495 O O . VAL A 1 187 ? -11.192 -9.357 -0.676 1.00 93.88 187 VAL A O 1
ATOM 1498 N N . LEU A 1 188 ? -12.698 -7.738 -0.979 1.00 94.44 188 LEU A N 1
ATOM 1499 C CA . LEU A 1 188 ? -13.346 -7.934 0.321 1.00 94.44 188 LEU A CA 1
ATOM 1500 C C . LEU A 1 188 ? -13.982 -9.318 0.442 1.00 94.44 188 LEU A C 1
ATOM 1502 O O . LEU A 1 188 ? -13.866 -9.966 1.484 1.00 94.44 188 LEU A O 1
ATOM 1506 N N . LEU A 1 189 ? -14.615 -9.797 -0.633 1.00 93.94 189 LEU A N 1
ATOM 1507 C CA . LEU A 1 189 ? -15.133 -11.160 -0.682 1.00 93.94 189 LEU A CA 1
ATOM 1508 C C . LEU A 1 189 ? -13.987 -12.178 -0.744 1.00 93.94 189 LEU A C 1
ATOM 1510 O O . LEU A 1 189 ? -14.056 -13.211 -0.081 1.00 93.94 189 LEU A O 1
ATOM 1514 N N . ALA A 1 190 ? -12.917 -11.876 -1.486 1.00 91.81 190 ALA A N 1
ATOM 1515 C CA . ALA A 1 190 ? -11.745 -12.746 -1.571 1.00 91.81 190 ALA A CA 1
ATOM 1516 C C . ALA A 1 190 ? -11.077 -12.955 -0.200 1.00 91.81 190 ALA A C 1
ATOM 1518 O O . ALA A 1 190 ? -10.781 -14.090 0.165 1.00 91.81 190 ALA A O 1
ATOM 1519 N N . ILE A 1 191 ? -10.910 -11.888 0.589 1.00 90.31 191 ILE A N 1
ATOM 1520 C CA . ILE A 1 191 ? -10.373 -11.953 1.957 1.00 90.31 191 ILE A CA 1
ATOM 1521 C C . ILE A 1 191 ? -11.292 -12.768 2.859 1.00 90.31 191 ILE A C 1
ATOM 1523 O O . ILE A 1 191 ? -10.819 -13.614 3.610 1.00 90.31 191 ILE A O 1
ATOM 1527 N N . GLN A 1 192 ? -12.605 -12.569 2.760 1.00 90.38 192 GLN A N 1
ATOM 1528 C CA . GLN A 1 192 ? -13.540 -13.349 3.560 1.00 90.38 192 GLN A CA 1
ATOM 1529 C C . GLN A 1 192 ? -13.458 -14.848 3.245 1.00 90.38 192 GLN A C 1
ATOM 1531 O O . GLN A 1 192 ? -13.423 -15.663 4.162 1.00 90.38 192 GLN A O 1
ATOM 1536 N N . ILE A 1 193 ? -13.384 -15.223 1.965 1.00 90.06 193 ILE A N 1
ATOM 1537 C CA . ILE A 1 193 ? -13.180 -16.622 1.561 1.00 90.06 193 ILE A CA 1
ATOM 1538 C C . ILE A 1 193 ? -11.835 -17.135 2.087 1.00 90.06 193 ILE A C 1
ATOM 1540 O O . ILE A 1 193 ? -11.769 -18.247 2.612 1.00 90.06 193 ILE A O 1
ATOM 1544 N N . ALA A 1 194 ? -10.775 -16.327 1.992 1.00 87.81 194 ALA A N 1
ATOM 1545 C CA . ALA A 1 194 ? -9.458 -16.681 2.505 1.00 87.81 194 ALA A CA 1
ATOM 1546 C C . ALA A 1 194 ? -9.484 -16.949 4.017 1.00 87.81 194 ALA A C 1
ATOM 1548 O O . ALA A 1 194 ? -8.941 -17.968 4.435 1.00 87.81 194 ALA A O 1
ATOM 1549 N N . ASN A 1 195 ? -10.170 -16.125 4.817 1.00 86.38 195 ASN A N 1
ATOM 1550 C CA . ASN A 1 195 ? -10.315 -16.336 6.264 1.00 86.38 195 ASN A CA 1
ATOM 1551 C C . ASN A 1 195 ? -10.970 -17.692 6.577 1.00 86.38 195 ASN A C 1
ATOM 1553 O O . ASN A 1 195 ? -10.432 -18.461 7.370 1.00 86.38 195 ASN A O 1
ATOM 1557 N N . ILE A 1 196 ? -12.050 -18.064 5.874 1.00 86.94 196 ILE A N 1
ATOM 1558 C CA . ILE A 1 196 ? -12.693 -19.385 6.046 1.00 86.94 196 ILE A CA 1
ATOM 1559 C C . ILE A 1 196 ? -11.712 -20.523 5.754 1.00 86.94 196 ILE A C 1
ATOM 1561 O O . ILE A 1 196 ? -11.675 -21.523 6.472 1.00 86.94 196 ILE A O 1
ATOM 1565 N N . LEU A 1 197 ? -10.952 -20.411 4.661 1.00 86.62 197 LEU A N 1
ATOM 1566 C CA . LEU A 1 197 ? -9.996 -21.442 4.255 1.00 86.62 197 LEU A CA 1
ATOM 1567 C C . LEU A 1 197 ? -8.846 -21.547 5.257 1.00 86.62 197 LEU A C 1
ATOM 1569 O O . LEU A 1 197 ? -8.438 -22.654 5.610 1.00 86.62 197 LEU A O 1
ATOM 1573 N N . ILE A 1 198 ? -8.365 -20.404 5.744 1.00 85.31 198 ILE A N 1
ATOM 1574 C CA . ILE A 1 198 ? -7.336 -20.307 6.774 1.00 85.31 198 ILE A CA 1
ATOM 1575 C C . ILE A 1 198 ? -7.789 -21.008 8.055 1.00 85.31 198 ILE A C 1
ATOM 1577 O O . ILE A 1 198 ? -7.036 -21.835 8.577 1.00 85.31 198 ILE A O 1
ATOM 1581 N N . ASP A 1 199 ? -9.008 -20.739 8.519 1.00 84.38 199 ASP A N 1
ATOM 1582 C CA . ASP A 1 199 ? -9.570 -21.348 9.726 1.00 84.38 199 ASP A CA 1
ATOM 1583 C C . ASP A 1 199 ? -9.788 -22.847 9.547 1.00 84.38 199 ASP A C 1
ATOM 1585 O O . ASP A 1 199 ? -9.382 -23.656 10.386 1.00 84.38 199 ASP A O 1
ATOM 1589 N N . LYS A 1 200 ? -10.370 -23.240 8.409 1.00 87.44 200 LYS A N 1
ATOM 1590 C CA . LYS A 1 200 ? -10.657 -24.641 8.085 1.00 87.44 200 LYS A CA 1
ATOM 1591 C C . LYS A 1 200 ? -9.389 -25.486 8.000 1.00 87.44 200 LYS A C 1
ATOM 1593 O O . LYS A 1 200 ? -9.408 -26.653 8.388 1.00 87.44 200 LYS A O 1
ATOM 1598 N N . TRP A 1 201 ? -8.306 -24.933 7.461 1.00 84.00 201 TRP A N 1
ATOM 1599 C CA . TRP A 1 201 ? -7.051 -25.658 7.240 1.00 84.00 201 TRP A CA 1
ATOM 1600 C C . TRP A 1 201 ? -5.976 -25.353 8.287 1.00 84.00 201 TRP A C 1
ATOM 1602 O O . TRP A 1 201 ? -4.882 -25.909 8.221 1.00 84.00 201 TRP A O 1
ATOM 1612 N N . GLY A 1 202 ? -6.269 -24.496 9.269 1.00 78.94 202 GLY A N 1
ATOM 1613 C CA . GLY A 1 202 ? -5.324 -24.108 10.313 1.00 78.94 202 GLY A CA 1
ATOM 1614 C C . GLY A 1 202 ? -4.053 -23.456 9.764 1.00 78.94 202 GLY A C 1
ATOM 1615 O O . GLY A 1 202 ? -2.981 -23.646 10.338 1.00 78.94 202 GLY A O 1
ATOM 1616 N N . VAL A 1 203 ? -4.153 -22.707 8.661 1.00 76.19 203 VAL A N 1
ATOM 1617 C CA . VAL A 1 203 ? -3.000 -22.159 7.916 1.00 76.19 203 VAL A CA 1
ATOM 1618 C C . VAL A 1 203 ? -2.124 -21.271 8.803 1.00 76.19 203 VAL A C 1
ATOM 1620 O O . VAL A 1 203 ? -0.902 -21.351 8.726 1.00 76.19 203 VAL A O 1
ATOM 1623 N N . LEU A 1 204 ? -2.714 -20.503 9.725 1.00 72.25 204 LEU A N 1
ATOM 1624 C CA . LEU A 1 204 ? -1.973 -19.643 10.664 1.00 72.25 204 LEU A CA 1
ATOM 1625 C C . LEU A 1 204 ? -1.143 -20.418 11.702 1.00 72.25 204 LEU A C 1
ATOM 1627 O O . LEU A 1 204 ? -0.267 -19.845 12.347 1.00 72.25 204 LEU A O 1
ATOM 1631 N N . LYS A 1 205 ? -1.364 -21.728 11.870 1.00 76.88 205 LYS A N 1
ATOM 1632 C CA . LYS A 1 205 ? -0.484 -22.582 12.691 1.00 76.88 205 LYS A CA 1
ATOM 1633 C C . LYS A 1 205 ? 0.804 -22.951 11.952 1.00 76.88 205 LYS A C 1
ATOM 1635 O O . LYS A 1 205 ? 1.745 -23.457 12.562 1.00 76.88 205 LYS A O 1
ATOM 1640 N N . ASN A 1 206 ? 0.864 -22.710 10.645 1.00 81.81 206 ASN A N 1
ATOM 1641 C CA . ASN A 1 206 ? 2.025 -23.007 9.832 1.00 81.81 206 ASN A CA 1
ATOM 1642 C C . ASN A 1 206 ? 3.066 -21.882 9.953 1.00 81.81 206 ASN A C 1
ATOM 1644 O O . ASN A 1 206 ? 2.819 -20.723 9.618 1.00 81.81 206 ASN A O 1
ATOM 1648 N N . LYS A 1 207 ? 4.270 -22.253 10.401 1.00 86.38 207 LYS A N 1
ATOM 1649 C CA . LYS A 1 207 ? 5.401 -21.332 10.572 1.00 86.38 207 LYS A CA 1
ATOM 1650 C C . LYS A 1 207 ? 5.782 -20.606 9.280 1.00 86.38 207 LYS A C 1
ATOM 1652 O O . LYS A 1 207 ? 6.171 -19.447 9.353 1.00 86.38 207 LYS A O 1
ATOM 1657 N N . LEU A 1 208 ? 5.649 -21.260 8.124 1.00 84.69 208 LEU A N 1
ATOM 1658 C CA . LEU A 1 208 ? 5.974 -20.669 6.827 1.00 84.69 208 LEU A CA 1
ATOM 1659 C C . LEU A 1 208 ? 5.036 -19.508 6.494 1.00 84.69 208 LEU A C 1
ATOM 1661 O O . LEU A 1 208 ? 5.506 -18.438 6.135 1.00 84.69 208 LEU A O 1
ATOM 1665 N N . PHE A 1 209 ? 3.723 -19.688 6.655 1.00 81.88 209 PHE A N 1
ATOM 1666 C CA . PHE A 1 209 ? 2.752 -18.631 6.359 1.00 81.88 209 PHE A CA 1
ATOM 1667 C C . PHE A 1 209 ? 2.899 -17.435 7.303 1.00 81.88 209 PHE A C 1
ATOM 1669 O O . PHE A 1 209 ? 2.853 -16.294 6.848 1.00 81.88 209 PHE A O 1
ATOM 1676 N N . ASN A 1 210 ? 3.169 -17.681 8.588 1.00 83.75 210 ASN A N 1
ATOM 1677 C CA . ASN A 1 210 ? 3.482 -16.603 9.529 1.00 83.75 210 ASN A CA 1
ATOM 1678 C C . ASN A 1 210 ? 4.758 -15.856 9.130 1.00 83.75 210 ASN A C 1
ATOM 1680 O O . ASN A 1 210 ? 4.774 -14.628 9.143 1.00 83.75 210 ASN A O 1
ATOM 1684 N N . TRP A 1 211 ? 5.802 -16.585 8.726 1.00 87.19 211 TRP A N 1
ATOM 1685 C CA . TRP A 1 211 ? 7.043 -15.983 8.246 1.00 87.19 211 TRP A CA 1
ATOM 1686 C C . TRP A 1 211 ? 6.823 -15.151 6.976 1.00 87.19 211 TRP A C 1
ATOM 1688 O O . TRP A 1 211 ? 7.309 -14.028 6.899 1.00 87.19 211 TRP A O 1
ATOM 1698 N N . ILE A 1 212 ? 6.045 -15.639 6.006 1.00 86.06 212 ILE A N 1
ATOM 1699 C CA . ILE A 1 212 ? 5.693 -14.865 4.804 1.00 86.06 212 ILE A CA 1
ATOM 1700 C C . ILE A 1 212 ? 4.968 -13.574 5.207 1.00 86.06 212 ILE A C 1
ATOM 1702 O O . ILE A 1 212 ? 5.329 -12.496 4.741 1.00 86.06 212 ILE A O 1
ATOM 1706 N N . GLY A 1 213 ? 3.996 -13.664 6.121 1.00 82.75 213 GLY A N 1
ATOM 1707 C CA . GLY A 1 213 ? 3.224 -12.518 6.608 1.00 82.75 213 GLY A CA 1
ATOM 1708 C C . GLY A 1 213 ? 4.084 -11.414 7.232 1.00 82.75 213 GLY A C 1
ATOM 1709 O O . GLY A 1 213 ? 3.852 -10.227 6.978 1.00 82.75 213 GLY A O 1
ATOM 1710 N N . THR A 1 214 ? 5.114 -11.781 8.002 1.00 86.56 214 THR A N 1
ATOM 1711 C CA . THR A 1 214 ? 6.019 -10.807 8.637 1.00 86.56 214 THR A CA 1
ATOM 1712 C C . THR A 1 214 ? 6.975 -10.129 7.655 1.00 86.56 214 THR A C 1
ATOM 1714 O O . THR A 1 214 ? 7.400 -9.010 7.930 1.00 86.56 214 THR A O 1
ATOM 1717 N N . HIS A 1 215 ? 7.259 -10.756 6.509 1.00 90.25 215 HIS A N 1
ATOM 1718 C CA . HIS A 1 215 ? 8.216 -10.280 5.494 1.00 90.25 215 HIS A CA 1
ATOM 1719 C C . HIS A 1 215 ? 7.541 -9.788 4.205 1.00 90.25 215 HIS A C 1
ATOM 1721 O O . HIS A 1 215 ? 8.158 -9.696 3.148 1.00 90.25 215 HIS A O 1
ATOM 1727 N N . THR A 1 216 ? 6.253 -9.457 4.274 1.00 89.94 216 THR A N 1
ATOM 1728 C CA . THR A 1 216 ? 5.457 -8.992 3.124 1.00 89.94 216 THR A CA 1
ATOM 1729 C C . THR A 1 216 ? 6.039 -7.764 2.424 1.00 89.94 216 THR A C 1
ATOM 1731 O O . THR A 1 216 ? 5.932 -7.658 1.206 1.00 89.94 216 THR A O 1
ATOM 1734 N N . LEU A 1 217 ? 6.678 -6.850 3.164 1.00 91.12 217 LEU A N 1
ATOM 1735 C CA . LEU A 1 217 ? 7.318 -5.668 2.580 1.00 91.12 217 LEU A CA 1
ATOM 1736 C C . LEU A 1 217 ? 8.602 -6.033 1.823 1.00 91.12 217 LEU A C 1
ATOM 1738 O O . LEU A 1 217 ? 8.816 -5.535 0.723 1.00 91.12 217 LEU A O 1
ATOM 1742 N N . ASP A 1 218 ? 9.424 -6.917 2.389 1.00 93.62 218 ASP A N 1
ATOM 1743 C CA . ASP A 1 218 ? 10.629 -7.441 1.742 1.00 93.62 218 ASP A CA 1
ATOM 1744 C C . ASP A 1 218 ? 10.257 -8.178 0.446 1.00 93.62 218 ASP A C 1
ATOM 1746 O O . ASP A 1 218 ? 10.898 -7.981 -0.585 1.00 93.62 218 ASP A O 1
ATOM 1750 N N . ILE A 1 219 ? 9.162 -8.951 0.481 1.00 93.31 219 ILE A N 1
ATOM 1751 C CA . ILE A 1 219 ? 8.611 -9.645 -0.690 1.00 93.31 219 ILE A CA 1
ATOM 1752 C C . ILE A 1 219 ? 8.123 -8.663 -1.751 1.00 93.31 219 ILE A C 1
ATOM 1754 O O . ILE A 1 219 ? 8.442 -8.822 -2.927 1.00 93.31 219 ILE A O 1
ATOM 1758 N N . TYR A 1 220 ? 7.381 -7.630 -1.347 1.00 92.12 220 TYR A N 1
ATOM 1759 C CA . TYR A 1 220 ? 6.903 -6.601 -2.268 1.00 92.12 220 TYR A CA 1
ATOM 1760 C C . TYR A 1 220 ? 8.067 -5.897 -2.975 1.00 92.12 220 TYR A C 1
ATOM 1762 O O . TYR A 1 220 ? 8.082 -5.808 -4.200 1.00 92.12 220 TYR A O 1
ATOM 1770 N N . VAL A 1 221 ? 9.075 -5.451 -2.221 1.00 93.62 221 VAL A N 1
ATOM 1771 C CA . VAL A 1 221 ? 10.248 -4.777 -2.795 1.00 93.62 221 VAL A CA 1
ATOM 1772 C C . VAL A 1 221 ? 11.055 -5.719 -3.689 1.00 93.62 221 VAL A C 1
ATOM 1774 O O . VAL A 1 221 ? 11.488 -5.313 -4.767 1.00 93.62 221 VAL A O 1
ATOM 1777 N N . GLY A 1 222 ? 11.212 -6.983 -3.286 1.00 94.81 222 GLY A N 1
ATOM 1778 C CA . GLY A 1 222 ? 11.850 -8.009 -4.108 1.00 94.81 222 GLY A CA 1
ATOM 1779 C C . GLY A 1 222 ? 11.135 -8.207 -5.443 1.00 94.81 222 GLY A C 1
ATOM 1780 O O . GLY A 1 222 ? 11.792 -8.224 -6.479 1.00 94.81 222 GLY A O 1
ATOM 1781 N N . ASN A 1 223 ? 9.802 -8.269 -5.426 1.00 92.88 223 ASN A N 1
ATOM 1782 C CA . ASN A 1 223 ? 8.970 -8.371 -6.625 1.00 92.88 223 ASN A CA 1
ATOM 1783 C C . ASN A 1 223 ? 9.104 -7.136 -7.533 1.00 92.88 223 ASN A C 1
ATOM 1785 O O . ASN A 1 223 ? 9.215 -7.277 -8.745 1.00 92.88 223 ASN A O 1
ATOM 1789 N N . THR A 1 224 ? 9.137 -5.924 -6.970 1.00 91.88 224 THR A N 1
ATOM 1790 C CA . THR A 1 224 ? 9.326 -4.692 -7.758 1.00 91.88 224 THR A CA 1
ATOM 1791 C C . THR A 1 224 ? 10.674 -4.683 -8.475 1.00 91.88 224 THR A C 1
ATOM 1793 O O . THR A 1 224 ? 10.742 -4.374 -9.661 1.00 91.88 224 THR A O 1
ATOM 1796 N N . ILE A 1 225 ? 11.754 -5.058 -7.784 1.00 93.88 225 ILE A N 1
ATOM 1797 C CA . ILE A 1 225 ? 13.083 -5.151 -8.405 1.00 93.88 225 ILE A CA 1
ATOM 1798 C C . ILE A 1 225 ? 13.108 -6.278 -9.449 1.00 93.88 225 ILE A C 1
ATOM 1800 O O . ILE A 1 225 ? 13.655 -6.080 -10.533 1.00 93.88 225 ILE A O 1
ATOM 1804 N N . ALA A 1 226 ? 12.498 -7.434 -9.157 1.00 93.94 226 ALA A N 1
ATOM 1805 C CA . ALA A 1 226 ? 12.395 -8.555 -10.093 1.00 93.94 226 ALA A CA 1
ATOM 1806 C C . ALA A 1 226 ? 11.695 -8.146 -11.394 1.00 93.94 226 ALA A C 1
ATOM 1808 O O . ALA A 1 226 ? 12.209 -8.450 -12.466 1.00 93.94 226 ALA A O 1
ATOM 1809 N N . ALA A 1 227 ? 10.594 -7.396 -11.302 1.00 90.56 227 ALA A N 1
ATOM 1810 C CA . ALA A 1 227 ? 9.853 -6.910 -12.461 1.00 90.56 227 ALA A CA 1
ATOM 1811 C C . ALA A 1 227 ? 10.707 -6.003 -13.362 1.00 90.56 227 ALA A C 1
ATOM 1813 O O . ALA A 1 227 ? 10.678 -6.152 -14.579 1.00 90.56 227 ALA A O 1
ATOM 1814 N N . VAL A 1 228 ? 11.527 -5.122 -12.780 1.00 90.12 228 VAL A N 1
ATOM 1815 C CA . VAL A 1 228 ? 12.447 -4.269 -13.556 1.00 90.12 228 VAL A CA 1
ATOM 1816 C C . VAL A 1 228 ? 13.578 -5.093 -14.186 1.00 90.12 228 VAL A C 1
ATOM 1818 O O . VAL A 1 228 ? 13.953 -4.865 -15.332 1.00 90.12 228 VAL A O 1
ATOM 1821 N N . ILE A 1 229 ? 14.111 -6.097 -13.482 1.00 91.69 229 ILE A N 1
ATOM 1822 C CA . ILE A 1 229 ? 15.111 -7.019 -14.051 1.00 91.69 229 ILE A CA 1
ATOM 1823 C C . ILE A 1 229 ? 14.502 -7.868 -15.173 1.00 91.69 229 ILE A C 1
ATOM 1825 O O . ILE A 1 229 ? 15.176 -8.163 -16.159 1.00 91.69 229 ILE A O 1
ATOM 1829 N N . ALA A 1 230 ? 13.236 -8.261 -15.048 1.00 90.81 230 ALA A N 1
ATOM 1830 C CA . ALA A 1 230 ? 12.537 -9.057 -16.045 1.00 90.81 230 ALA A CA 1
ATOM 1831 C C . ALA A 1 230 ? 12.492 -8.353 -17.409 1.00 90.81 230 ALA A C 1
ATOM 1833 O O . ALA A 1 230 ? 12.624 -9.025 -18.430 1.00 90.81 230 ALA A O 1
ATOM 1834 N N . GLU A 1 231 ? 12.421 -7.018 -17.442 1.00 87.00 231 GLU A N 1
ATOM 1835 C CA . GLU A 1 231 ? 12.520 -6.230 -18.681 1.00 87.00 231 GLU A CA 1
ATOM 1836 C C . GLU A 1 231 ? 13.867 -6.410 -19.410 1.00 87.00 231 GLU A C 1
ATOM 1838 O O . GLU A 1 231 ? 13.924 -6.263 -20.629 1.00 87.00 231 GLU A O 1
ATOM 1843 N N . LEU A 1 232 ? 14.939 -6.791 -18.699 1.00 86.06 232 LEU A N 1
ATOM 1844 C CA . LEU A 1 232 ? 16.254 -7.100 -19.284 1.00 86.06 232 LEU A CA 1
ATOM 1845 C C . LEU A 1 232 ? 16.312 -8.483 -19.932 1.00 86.06 232 LEU A C 1
ATOM 1847 O O . LEU A 1 232 ? 17.042 -8.694 -20.899 1.00 86.06 232 LEU A O 1
ATOM 1851 N N . ILE A 1 233 ? 15.643 -9.457 -19.311 1.00 89.31 233 ILE A N 1
ATOM 1852 C CA . ILE A 1 233 ? 15.879 -10.885 -19.569 1.00 89.31 233 ILE A CA 1
ATOM 1853 C C . ILE A 1 233 ? 14.764 -11.476 -20.434 1.00 89.31 233 ILE A C 1
ATOM 1855 O O . ILE A 1 233 ? 15.000 -12.404 -21.211 1.00 89.31 233 ILE A O 1
ATOM 1859 N N . PHE A 1 234 ? 13.537 -10.970 -20.310 1.00 92.50 234 PHE A N 1
ATOM 1860 C CA . PHE A 1 234 ? 12.385 -11.551 -20.987 1.00 92.50 234 PHE A CA 1
ATOM 1861 C C . PHE A 1 234 ? 12.305 -11.074 -22.429 1.00 92.50 234 PHE A C 1
ATOM 1863 O O . PHE A 1 234 ? 11.894 -9.956 -22.726 1.00 92.50 234 PHE A O 1
ATOM 1870 N N . SER A 1 235 ? 12.612 -11.980 -23.353 1.00 89.88 235 SER A N 1
ATOM 1871 C CA . SER A 1 235 ? 12.337 -11.762 -24.768 1.00 89.88 235 SER A CA 1
ATOM 1872 C C . SER A 1 235 ? 10.859 -12.035 -25.090 1.00 89.88 235 SER A C 1
ATOM 1874 O O . SER A 1 235 ? 10.207 -12.852 -24.424 1.00 89.88 235 SER A O 1
ATOM 1876 N N . PRO A 1 236 ? 10.288 -11.402 -26.131 1.00 89.31 236 PRO A N 1
ATOM 1877 C CA . PRO A 1 236 ? 8.934 -11.712 -26.592 1.00 89.31 236 PRO A CA 1
ATOM 1878 C C . PRO A 1 236 ? 8.739 -13.194 -26.946 1.00 89.31 236 PRO A C 1
ATOM 1880 O O . PRO A 1 236 ? 7.669 -13.735 -26.688 1.00 89.31 236 PRO A O 1
ATOM 1883 N N . GLU A 1 237 ? 9.784 -13.850 -27.457 1.00 92.94 237 GLU A N 1
ATOM 1884 C CA . GLU A 1 237 ? 9.767 -15.252 -27.901 1.00 92.94 237 GLU A CA 1
ATOM 1885 C C . GLU A 1 237 ? 9.871 -16.276 -26.761 1.00 92.94 237 GLU A C 1
ATOM 1887 O O . GLU A 1 237 ? 9.556 -17.450 -26.952 1.00 92.94 237 GLU A O 1
ATOM 1892 N N . MET A 1 238 ? 10.304 -15.854 -25.569 1.00 93.75 238 MET A N 1
ATOM 1893 C CA . MET A 1 238 ? 10.429 -16.743 -24.416 1.00 93.75 238 MET A CA 1
ATOM 1894 C C . MET A 1 238 ? 9.058 -17.270 -23.973 1.00 93.75 238 MET A C 1
ATOM 1896 O O . MET A 1 238 ? 8.070 -16.526 -23.924 1.00 93.75 238 MET A O 1
ATOM 1900 N N . ASN A 1 239 ? 9.008 -18.555 -23.613 1.00 95.44 239 ASN A N 1
ATOM 1901 C CA . ASN A 1 239 ? 7.781 -19.215 -23.190 1.00 95.44 239 ASN A CA 1
ATOM 1902 C C . ASN A 1 239 ? 7.195 -18.547 -21.934 1.00 95.44 239 ASN A C 1
ATOM 1904 O O . ASN A 1 239 ? 7.918 -18.148 -21.022 1.00 95.44 239 ASN A O 1
ATOM 1908 N N . VAL A 1 240 ? 5.866 -18.451 -21.868 1.00 92.81 240 VAL A N 1
ATOM 1909 C CA . VAL A 1 240 ? 5.154 -17.846 -20.732 1.00 92.81 240 VAL A CA 1
ATOM 1910 C C . VAL A 1 240 ? 5.453 -18.575 -19.418 1.00 92.81 240 VAL A C 1
ATOM 1912 O O . VAL A 1 240 ? 5.623 -17.919 -18.394 1.00 92.81 240 VAL A O 1
ATOM 1915 N N . PHE A 1 241 ? 5.560 -19.906 -19.435 1.00 93.56 241 PHE A N 1
ATOM 1916 C CA . PHE A 1 241 ? 5.906 -20.676 -18.240 1.00 93.56 241 PHE A CA 1
ATOM 1917 C C . PHE A 1 241 ? 7.326 -20.378 -17.765 1.00 93.56 241 PHE A C 1
ATOM 1919 O O . PHE A 1 241 ? 7.517 -20.185 -16.569 1.00 93.56 241 PHE A O 1
ATOM 1926 N N . ASP A 1 242 ? 8.284 -20.242 -18.685 1.00 93.12 242 ASP A N 1
ATOM 1927 C CA . ASP A 1 242 ? 9.663 -19.884 -18.340 1.00 93.12 242 ASP A CA 1
ATOM 1928 C C . ASP A 1 242 ? 9.722 -18.491 -17.708 1.00 93.12 242 ASP A C 1
ATOM 1930 O O . ASP A 1 242 ? 10.336 -18.323 -16.655 1.00 93.12 242 ASP A O 1
ATOM 1934 N N . LYS A 1 243 ? 9.010 -17.508 -18.281 1.00 92.69 243 LYS A N 1
ATOM 1935 C CA . LYS A 1 243 ? 8.897 -16.156 -17.706 1.00 92.69 243 LYS A CA 1
ATOM 1936 C C . LYS A 1 243 ? 8.352 -16.200 -16.282 1.00 92.69 243 LYS A C 1
ATOM 1938 O O . LYS A 1 243 ? 8.960 -15.639 -15.379 1.00 92.69 243 LYS A O 1
ATOM 1943 N N . ILE A 1 244 ? 7.243 -16.909 -16.068 1.00 91.19 244 ILE A N 1
ATOM 1944 C CA . ILE A 1 244 ? 6.627 -17.049 -14.740 1.00 91.19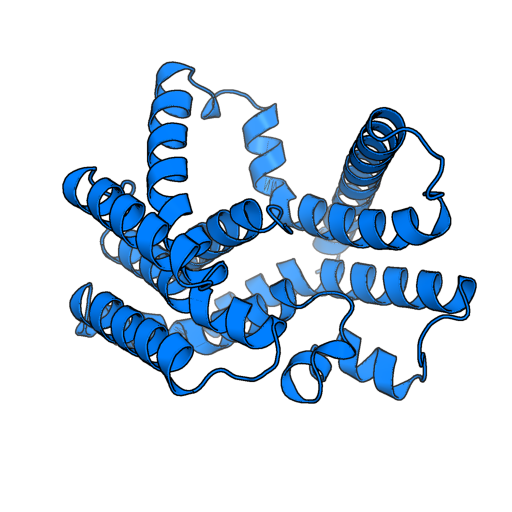 244 ILE A CA 1
ATOM 1945 C C . ILE A 1 244 ? 7.588 -17.733 -13.762 1.00 91.19 244 ILE A C 1
ATOM 1947 O O . ILE A 1 244 ? 7.747 -17.276 -12.633 1.00 91.19 244 ILE A O 1
ATOM 1951 N N . SER A 1 245 ? 8.242 -18.821 -14.172 1.00 93.19 245 SER A N 1
ATOM 1952 C CA . SER A 1 245 ? 9.189 -19.539 -13.316 1.00 93.19 245 SER A CA 1
ATOM 1953 C C . SER A 1 245 ? 10.380 -18.666 -12.929 1.00 93.19 245 SER A C 1
ATOM 1955 O O . SER A 1 245 ? 10.723 -18.609 -11.749 1.00 93.19 245 SER A O 1
ATOM 1957 N N . ILE A 1 246 ? 10.974 -17.951 -13.887 1.00 93.94 246 ILE A N 1
ATOM 1958 C CA . ILE A 1 246 ? 12.102 -17.049 -13.631 1.00 93.9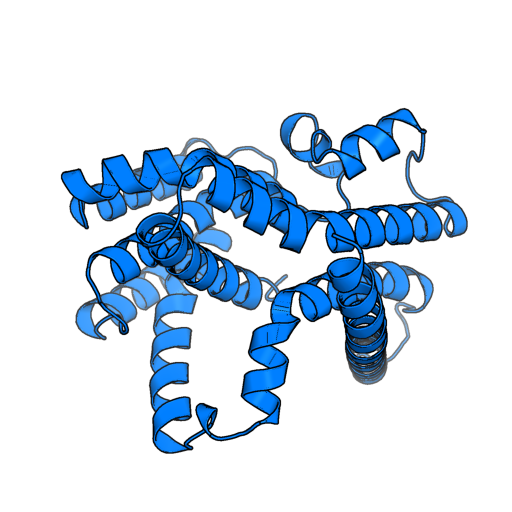4 246 ILE A CA 1
ATOM 1959 C C . ILE A 1 246 ? 11.664 -15.896 -12.721 1.00 93.94 246 ILE A C 1
ATOM 1961 O O . ILE A 1 246 ? 12.354 -15.616 -11.745 1.00 93.94 246 ILE A O 1
ATOM 1965 N N . ASP A 1 247 ? 10.509 -15.276 -12.971 1.00 92.88 247 ASP A N 1
ATOM 1966 C CA . ASP A 1 247 ? 9.983 -14.169 -12.160 1.00 92.88 247 ASP A CA 1
ATOM 1967 C C . A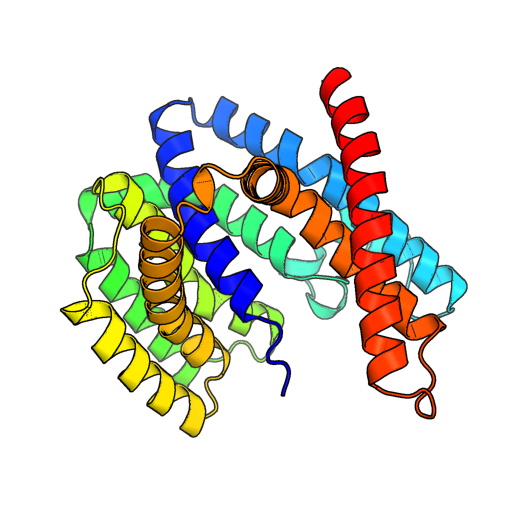SP A 1 247 ? 9.723 -14.579 -10.702 1.00 92.88 247 ASP A C 1
ATOM 1969 O O . ASP A 1 247 ? 10.162 -13.907 -9.764 1.00 92.88 247 ASP A O 1
ATOM 1973 N N . ILE A 1 248 ? 9.111 -15.749 -10.489 1.00 93.12 248 ILE A N 1
ATOM 1974 C CA . ILE A 1 248 ? 8.902 -16.311 -9.147 1.00 93.12 248 ILE A CA 1
ATOM 1975 C C . ILE A 1 248 ? 10.245 -16.585 -8.461 1.00 93.12 248 ILE A C 1
ATOM 1977 O O . ILE A 1 248 ? 10.422 -16.241 -7.290 1.00 93.12 248 ILE A O 1
ATOM 1981 N N . MET A 1 249 ? 11.207 -17.187 -9.167 1.00 95.38 249 MET A N 1
ATOM 1982 C CA . MET A 1 249 ? 12.531 -17.479 -8.608 1.00 95.38 249 MET A CA 1
ATOM 1983 C C . MET A 1 249 ? 13.297 -16.202 -8.246 1.00 95.38 249 MET A C 1
ATOM 1985 O O . MET A 1 249 ? 13.888 -16.139 -7.165 1.00 95.38 249 MET A O 1
ATOM 1989 N N . MET A 1 250 ? 13.262 -15.180 -9.107 1.00 95.38 250 MET A N 1
ATOM 1990 C CA . MET A 1 250 ? 13.872 -13.873 -8.847 1.00 95.38 250 MET A CA 1
ATOM 1991 C C . MET A 1 250 ? 13.217 -13.196 -7.651 1.00 95.38 250 MET A C 1
ATOM 1993 O O . MET A 1 250 ? 13.923 -12.768 -6.739 1.00 95.38 250 MET A O 1
ATOM 1997 N N . THR A 1 251 ? 11.884 -13.167 -7.608 1.00 94.88 251 THR A N 1
ATOM 1998 C CA . THR A 1 251 ? 11.127 -12.595 -6.493 1.00 94.88 251 THR A CA 1
ATOM 1999 C C . THR A 1 251 ? 11.503 -13.276 -5.185 1.00 94.88 251 THR A C 1
ATOM 2001 O O . THR A 1 251 ? 11.887 -12.592 -4.240 1.00 94.88 251 THR A O 1
ATOM 2004 N N . ILE A 1 252 ? 11.492 -14.612 -5.117 1.00 94.56 252 ILE A N 1
ATOM 2005 C CA . ILE A 1 252 ? 11.881 -15.354 -3.906 1.00 94.56 252 ILE A CA 1
ATOM 2006 C C . ILE A 1 252 ? 13.334 -15.050 -3.515 1.00 94.56 252 ILE A C 1
ATOM 2008 O O . ILE A 1 252 ? 13.605 -14.745 -2.352 1.00 94.56 252 ILE A O 1
ATOM 2012 N N . GLY A 1 253 ? 14.266 -15.105 -4.470 1.00 96.19 253 GLY A N 1
ATOM 2013 C CA . GLY A 1 253 ? 15.689 -14.865 -4.223 1.00 96.19 253 GLY A CA 1
ATOM 2014 C C . GLY A 1 253 ? 15.971 -13.459 -3.691 1.00 96.19 253 GLY A C 1
ATOM 2015 O O . GLY A 1 253 ? 16.646 -13.305 -2.670 1.00 96.19 253 GLY A O 1
ATOM 2016 N N . LEU A 1 254 ? 15.404 -12.436 -4.334 1.00 96.06 254 LEU A N 1
ATOM 2017 C CA . LEU A 1 254 ? 15.524 -11.040 -3.912 1.00 96.06 254 LEU A CA 1
ATOM 2018 C C . LEU A 1 254 ? 14.850 -10.804 -2.561 1.00 96.06 254 LEU A C 1
ATOM 2020 O O . LEU A 1 254 ? 15.435 -10.146 -1.708 1.00 96.06 254 LEU A O 1
ATOM 2024 N N . SER A 1 255 ? 13.677 -11.394 -2.321 1.00 95.31 255 SER A N 1
ATOM 2025 C CA . SER A 1 255 ? 12.976 -11.290 -1.033 1.00 95.31 255 SER A CA 1
ATOM 2026 C C . SER A 1 255 ? 13.828 -11.817 0.122 1.00 95.31 255 SER A C 1
ATOM 2028 O O . SER A 1 255 ? 13.927 -11.176 1.166 1.00 95.31 255 SER A O 1
ATOM 2030 N N . LEU A 1 256 ? 14.481 -12.972 -0.060 1.00 94.25 256 LEU A N 1
ATOM 2031 C CA . LEU A 1 256 ? 15.358 -13.569 0.954 1.00 94.25 256 LEU A CA 1
ATOM 2032 C C . LEU A 1 256 ? 16.620 -12.733 1.195 1.00 94.25 256 LEU A C 1
ATOM 2034 O O . LEU A 1 256 ? 17.062 -12.600 2.339 1.00 94.25 256 LEU A O 1
ATOM 2038 N N . LEU A 1 257 ? 17.193 -12.160 0.133 1.00 94.56 257 LEU A N 1
ATOM 2039 C CA . LEU A 1 257 ? 18.332 -11.250 0.235 1.00 94.56 257 LEU A CA 1
ATOM 2040 C C . LEU A 1 257 ? 17.954 -9.981 1.009 1.00 94.56 257 LEU A C 1
ATOM 2042 O O . LEU A 1 257 ? 18.647 -9.608 1.956 1.00 94.56 257 LEU A O 1
ATOM 2046 N N . LEU A 1 258 ? 16.847 -9.345 0.625 1.00 94.31 258 LEU A N 1
ATOM 2047 C CA . LEU A 1 258 ? 16.343 -8.122 1.245 1.00 94.31 258 LEU A CA 1
ATOM 2048 C C . LEU A 1 258 ? 15.976 -8.341 2.702 1.00 94.31 258 LEU A C 1
ATOM 2050 O O . LEU A 1 258 ? 16.362 -7.526 3.530 1.00 94.31 258 LEU A O 1
ATOM 2054 N N . TRP A 1 259 ? 15.331 -9.460 3.030 1.00 92.19 259 TRP A N 1
ATOM 2055 C CA . TRP A 1 259 ? 15.057 -9.835 4.414 1.00 92.19 259 TRP A CA 1
ATOM 2056 C C . TRP A 1 259 ? 16.335 -9.841 5.260 1.00 92.19 259 TRP A C 1
ATOM 2058 O O . TRP A 1 259 ? 16.387 -9.208 6.314 1.00 92.19 259 TRP A O 1
ATOM 2068 N N . LYS A 1 260 ? 17.388 -10.514 4.782 1.00 89.94 260 LYS A N 1
ATOM 2069 C CA . LYS A 1 260 ? 18.661 -10.612 5.506 1.00 89.94 260 LYS A CA 1
ATOM 2070 C C . LYS A 1 260 ? 19.354 -9.255 5.652 1.00 89.94 260 LYS A C 1
ATOM 2072 O O . LYS A 1 260 ? 19.930 -8.970 6.701 1.00 89.94 260 LYS A O 1
ATOM 2077 N N . LEU A 1 261 ? 19.299 -8.417 4.618 1.00 88.12 261 LEU A N 1
ATOM 2078 C CA . LEU A 1 261 ? 19.825 -7.050 4.672 1.00 88.12 261 LEU A CA 1
ATOM 2079 C C . LEU A 1 261 ? 19.027 -6.192 5.658 1.00 88.12 261 LEU A C 1
ATOM 2081 O O . LEU A 1 261 ? 19.604 -5.505 6.495 1.00 88.12 261 LEU A O 1
ATOM 2085 N N . ASN A 1 262 ? 17.701 -6.263 5.597 1.00 87.06 262 ASN A N 1
ATOM 2086 C CA . ASN A 1 262 ? 16.796 -5.499 6.443 1.00 87.06 262 ASN A CA 1
ATOM 2087 C C . ASN A 1 262 ? 16.944 -5.886 7.919 1.00 87.06 262 ASN A C 1
ATOM 2089 O O . ASN A 1 262 ? 16.995 -5.000 8.766 1.00 87.06 262 ASN A O 1
ATOM 2093 N N . SER A 1 263 ? 17.108 -7.176 8.239 1.00 84.12 263 SER A N 1
ATOM 2094 C CA . SER A 1 263 ? 17.365 -7.604 9.620 1.00 84.12 263 SER A CA 1
ATOM 2095 C C . SER A 1 263 ? 18.660 -7.006 10.173 1.00 84.12 263 SER A C 1
ATOM 2097 O O . SER A 1 263 ? 18.672 -6.518 11.294 1.00 84.12 263 SER A O 1
ATOM 2099 N N . GLN A 1 264 ? 19.726 -6.961 9.366 1.00 82.94 264 GLN A N 1
ATOM 2100 C CA . GLN A 1 264 ? 21.000 -6.355 9.775 1.00 82.94 264 GLN A CA 1
ATOM 2101 C C . GLN A 1 264 ? 20.906 -4.833 9.915 1.00 82.94 264 GLN A C 1
ATOM 2103 O O . GLN A 1 264 ? 21.523 -4.251 10.801 1.00 82.94 264 GLN A O 1
ATOM 2108 N N . LEU A 1 265 ? 20.144 -4.178 9.036 1.00 76.50 265 LEU A N 1
ATOM 2109 C CA . LEU A 1 265 ? 19.926 -2.737 9.100 1.00 76.50 265 LEU A CA 1
ATOM 2110 C C . LEU A 1 265 ? 19.098 -2.351 10.323 1.00 76.50 265 LEU A C 1
ATOM 2112 O O . LEU A 1 265 ? 19.389 -1.331 10.931 1.00 76.50 265 LEU A O 1
ATOM 2116 N N . GLN A 1 266 ? 18.101 -3.147 10.710 1.00 74.00 266 GLN A N 1
ATOM 2117 C CA . GLN A 1 266 ? 17.297 -2.867 11.902 1.00 74.00 266 GLN A CA 1
ATOM 2118 C C . GLN A 1 266 ? 18.102 -2.966 13.202 1.00 74.00 266 GLN A C 1
ATOM 2120 O O . GLN A 1 266 ? 17.820 -2.207 14.122 1.00 74.00 266 GLN A O 1
ATOM 2125 N N . ASP A 1 267 ? 19.143 -3.801 13.257 1.00 69.88 267 ASP A N 1
ATOM 2126 C CA . ASP A 1 267 ? 20.041 -3.890 14.419 1.00 69.88 267 ASP A CA 1
ATOM 2127 C C . ASP A 1 267 ? 20.919 -2.632 14.616 1.00 69.88 267 ASP A C 1
ATOM 2129 O O . ASP A 1 267 ? 21.504 -2.440 15.682 1.00 69.88 267 ASP A O 1
ATOM 2133 N N . LEU A 1 268 ? 21.021 -1.758 13.605 1.00 60.72 268 LEU A N 1
ATOM 2134 C CA . LEU A 1 268 ? 21.830 -0.532 13.645 1.00 60.72 268 LEU A CA 1
ATOM 2135 C C . LEU A 1 268 ? 21.066 0.715 14.154 1.00 60.72 268 LEU A C 1
ATOM 2137 O O . LEU A 1 268 ? 21.697 1.761 14.315 1.00 60.72 268 LEU A O 1
ATOM 2141 N N . TRP A 1 269 ? 19.743 0.643 14.384 1.00 54.91 269 TRP A N 1
ATOM 2142 C CA . TRP A 1 269 ? 18.850 1.799 14.654 1.00 54.91 269 TRP A CA 1
ATOM 2143 C C . TRP A 1 269 ? 18.007 1.680 15.931 1.00 54.91 269 TRP A C 1
ATOM 2145 O O . TRP A 1 269 ? 17.654 2.740 16.518 1.00 54.91 269 TRP A O 1
#

Sequence (269 aa):
MNVGYAGVDVFMLLSGYGIAKSLAHNSIKQFYIHRLRRILPLWIVMISSVCIINLILGVGNLGLDIFLLNITSLSFYYNPDLLPEWYLSTLLLFYAVSPLLKMLLEKGSWGLVILISLVVVLEEEFLGTGRWQYDNAVARFPLYLLGMQCALSNKEDLPYKVTIPLFLLSVAFFFQGHHYLFSACAVLLAIQIANILIDKWGVLKNKLFNWIGTHTLDIYVGNTIAAVIAELIFSPEMNVFDKISIDIMMTIGLSLLLWKLNSQLQDLW

pLDDT: mean 89.79, std 9.05, range [26.48, 97.75]